Protein AF-A0A5C5GA01-F1 (afdb_monomer)

pLDDT: mean 85.15, std 14.78, range [50.34, 98.56]

Mean predicted aligned error: 12.96 Å

Nearest PDB structures (foldseek):
  7uwb-assembly1_o  TM=2.784E-01  e=3.398E+00  Citrus x limon
  6riv-assembly1_B  TM=2.313E-01  e=7.512E+00  Alopecurus myosuroides

Secondary structure (DSSP, 8-state):
-----HHHHHHHHHHHHHHHHHHHHHHHHHHHHS-TT--TTSPPPHHHHHHHHHHHHHHHHHHHHTGGGSS--SHHHHHHHHHHHHHHHHHHHHHHHHHHSTTTHHHHHHHHHHHHHHH-HHHHHHHHHHHHHHHHHHHHHHHHHHTTTSPPTTSPP----TT-TT----HHHHHHHHHHHHHHHHHHHHH--GGG------PPP-------------

Solvent-accessible surface area (backbone atoms only — not comparable to full-atom values): 12154 Å² total; per-residue (Å²): 133,86,80,76,48,75,26,56,49,27,40,53,49,25,47,51,52,39,20,53,51,24,20,50,50,33,46,52,52,50,52,60,72,75,43,78,84,60,66,90,83,60,81,78,49,74,67,55,51,49,39,21,51,26,18,16,52,10,28,37,50,13,54,61,70,36,57,79,29,46,22,49,78,65,77,68,17,54,58,34,32,53,55,23,48,54,48,20,51,44,47,9,24,24,47,15,16,31,69,66,35,70,80,61,10,49,61,48,21,38,50,51,52,50,52,51,31,70,76,31,60,69,56,37,51,53,53,52,52,50,51,52,49,33,28,53,26,33,24,50,25,43,54,56,62,46,34,77,81,48,72,60,86,89,59,76,74,77,67,77,60,80,80,48,90,79,56,78,70,49,78,63,60,53,50,57,51,50,54,52,50,51,54,51,50,53,51,51,50,67,72,56,58,83,86,76,67,76,80,88,75,80,88,80,75,89,78,81,82,78,83,78,85,80,80,88,82,136

Foldseek 3Di:
DPDQDLLNVLLVVLLVLQLQLQLVLQLVLCCVPPPVPDDPPDDDDPLSVQLSNLSSVLLNVLLVVLPPLAQDDDPVNVVSLVVSLVSSQLSSQQRSLCSSPPPVSNVVRSVSSVCVCVVDVVSVVVSVVSSVSSSNSNNSSVVVVCCVVPPDPPDPPPPPPCPPPPNPQDPVNVVVVVVVVVVVVVVVVVVCPVPPDDPDDDDDDDDDDPDDDDDDDD

Structure (mmCIF, N/CA/C/O backbone):
data_AF-A0A5C5GA01-F1
#
_entry.id   AF-A0A5C5GA01-F1
#
loop_
_atom_site.group_PDB
_atom_site.id
_atom_site.type_symbol
_atom_site.label_atom_id
_atom_site.label_alt_id
_atom_site.label_comp_id
_atom_site.label_asym_id
_atom_site.label_entity_id
_atom_site.label_seq_id
_atom_site.pdbx_PDB_ins_code
_atom_site.Cartn_x
_atom_site.Cartn_y
_atom_site.Cartn_z
_atom_site.occupancy
_atom_site.B_iso_or_equiv
_atom_site.auth_seq_id
_atom_site.auth_comp_id
_atom_site.auth_asym_id
_atom_site.auth_atom_id
_atom_site.pdbx_PDB_model_num
ATOM 1 N N . MET A 1 1 ? 6.757 -13.261 21.101 1.00 50.34 1 MET A N 1
ATOM 2 C CA . MET A 1 1 ? 5.972 -12.108 20.601 1.00 50.34 1 MET A CA 1
ATOM 3 C C . MET A 1 1 ? 4.463 -12.339 20.788 1.00 50.34 1 MET A C 1
ATOM 5 O O . MET A 1 1 ? 3.703 -12.314 19.831 1.00 50.34 1 MET A O 1
ATOM 9 N N . ALA A 1 2 ? 4.001 -12.554 22.023 1.00 59.81 2 ALA A N 1
ATOM 10 C CA . ALA A 1 2 ? 2.673 -12.080 22.439 1.00 59.81 2 ALA A CA 1
ATOM 11 C C . ALA A 1 2 ? 2.888 -10.578 22.715 1.00 59.81 2 ALA A C 1
ATOM 13 O O . ALA A 1 2 ? 3.961 -10.257 23.216 1.00 59.81 2 ALA A O 1
ATOM 14 N N . TRP A 1 3 ? 2.111 -9.591 22.259 1.00 56.97 3 TRP A N 1
ATOM 15 C CA . TRP A 1 3 ? 0.698 -9.332 22.553 1.00 56.97 3 TRP A CA 1
ATOM 16 C C . TRP A 1 3 ? 0.076 -8.390 21.494 1.00 56.97 3 TRP A C 1
ATOM 18 O O . TRP A 1 3 ? -0.575 -7.416 21.848 1.00 56.97 3 TRP A O 1
ATOM 28 N N . ALA A 1 4 ? 0.310 -8.610 20.194 1.00 80.38 4 ALA A N 1
ATOM 29 C CA . ALA A 1 4 ? -0.319 -7.758 19.178 1.00 80.38 4 ALA A CA 1
ATOM 30 C C . ALA A 1 4 ? -1.835 -7.989 19.177 1.00 80.38 4 ALA A C 1
ATOM 32 O O . ALA A 1 4 ? -2.269 -9.139 18.998 1.00 80.38 4 ALA A O 1
ATOM 33 N N . THR A 1 5 ? -2.613 -6.923 19.374 1.00 90.25 5 THR A N 1
ATOM 34 C CA . THR A 1 5 ? -4.077 -6.999 19.325 1.00 90.25 5 THR A CA 1
ATOM 35 C C . THR A 1 5 ? -4.554 -7.343 17.910 1.00 90.25 5 THR A C 1
ATOM 37 O O . THR A 1 5 ? -3.812 -7.205 16.932 1.00 90.25 5 THR A O 1
ATOM 40 N N . ASP A 1 6 ? -5.791 -7.819 17.765 1.00 90.81 6 ASP A N 1
ATOM 41 C CA . ASP A 1 6 ? -6.359 -8.174 16.456 1.00 90.81 6 ASP A CA 1
ATOM 42 C C . ASP A 1 6 ? -6.289 -7.015 15.449 1.00 90.81 6 ASP A C 1
ATOM 44 O O . ASP A 1 6 ? -5.998 -7.216 14.268 1.00 90.81 6 ASP A O 1
ATOM 48 N N . GLY A 1 7 ? -6.539 -5.794 15.910 1.00 93.38 7 GLY A N 1
ATOM 49 C CA . GLY A 1 7 ? -6.481 -4.573 15.129 1.00 93.38 7 GLY A CA 1
ATOM 50 C C . GLY A 1 7 ? -5.057 -4.226 14.722 1.00 93.38 7 GLY A C 1
ATOM 51 O O . GLY A 1 7 ? -4.831 -3.863 13.569 1.00 93.38 7 GLY A O 1
ATOM 52 N N . GLU A 1 8 ? -4.080 -4.355 15.620 1.00 94.38 8 GLU A N 1
ATOM 53 C CA . GLU A 1 8 ? -2.667 -4.143 15.279 1.00 94.38 8 GLU A CA 1
ATOM 54 C C . GLU A 1 8 ? -2.196 -5.137 14.215 1.00 94.38 8 GLU A C 1
ATOM 56 O O . GLU A 1 8 ? -1.552 -4.739 13.241 1.00 94.38 8 GLU A O 1
ATOM 61 N N . ARG A 1 9 ? -2.600 -6.409 14.335 1.00 95.19 9 ARG A N 1
ATOM 62 C CA . ARG A 1 9 ? -2.355 -7.432 13.308 1.00 95.19 9 ARG A CA 1
ATOM 63 C C . ARG A 1 9 ? -3.021 -7.064 11.986 1.00 95.19 9 ARG A C 1
ATOM 65 O O . ARG A 1 9 ? -2.380 -7.163 10.946 1.00 95.19 9 ARG A O 1
ATOM 72 N N . ALA A 1 10 ? -4.270 -6.598 12.008 1.00 95.94 10 ALA A N 1
ATOM 73 C CA . ALA A 1 10 ? -4.974 -6.165 10.802 1.00 95.94 10 ALA A CA 1
ATOM 74 C C . ALA A 1 10 ? -4.272 -4.980 10.123 1.00 95.94 10 ALA A C 1
ATOM 76 O O . ALA A 1 10 ? -4.117 -4.975 8.904 1.00 95.94 10 ALA A O 1
ATOM 77 N N . ARG A 1 11 ? -3.784 -4.006 10.900 1.00 96.38 11 ARG A N 1
ATOM 78 C CA . ARG A 1 11 ? -2.996 -2.886 10.375 1.00 96.38 11 ARG A CA 1
ATOM 79 C C . ARG A 1 11 ? -1.692 -3.374 9.747 1.00 96.38 11 ARG A C 1
ATOM 81 O O . ARG A 1 11 ? -1.402 -2.993 8.619 1.00 96.38 11 ARG A O 1
ATOM 88 N N . ALA A 1 12 ? -0.938 -4.232 10.433 1.00 96.81 12 ALA A N 1
ATOM 89 C CA . ALA A 1 12 ? 0.294 -4.808 9.895 1.00 96.81 12 ALA A CA 1
ATOM 90 C C . ALA A 1 12 ? 0.036 -5.596 8.599 1.00 96.81 12 ALA A C 1
ATOM 92 O O . ALA A 1 12 ? 0.750 -5.410 7.616 1.00 96.81 12 ALA A O 1
ATOM 93 N N . LEU A 1 13 ? -1.034 -6.399 8.558 1.00 97.31 13 LEU A N 1
ATOM 94 C CA . LEU A 1 13 ? -1.467 -7.114 7.356 1.00 97.31 13 LEU A CA 1
ATOM 95 C C . LEU A 1 13 ? -1.868 -6.164 6.223 1.00 97.31 13 LEU A C 1
ATOM 97 O O . LEU A 1 13 ? -1.590 -6.473 5.071 1.00 97.31 13 LEU A O 1
ATOM 101 N N . ALA A 1 14 ? -2.472 -5.008 6.518 1.00 97.50 14 ALA A N 1
ATOM 102 C CA . ALA A 1 14 ? -2.803 -4.013 5.498 1.00 97.50 14 ALA A CA 1
ATOM 103 C C . ALA A 1 14 ? -1.539 -3.442 4.839 1.00 97.50 14 ALA A C 1
ATOM 105 O O . ALA A 1 14 ? -1.471 -3.370 3.613 1.00 97.50 14 ALA A O 1
ATOM 106 N N . TYR A 1 15 ? -0.525 -3.088 5.637 1.00 97.88 15 TYR A N 1
ATOM 107 C CA . TYR A 1 15 ? 0.763 -2.629 5.107 1.00 97.88 15 TYR A CA 1
ATOM 108 C C . TYR A 1 15 ? 1.490 -3.728 4.339 1.00 97.88 15 TYR A C 1
ATOM 110 O O . TYR A 1 15 ? 2.002 -3.458 3.259 1.00 97.88 15 TYR A O 1
ATOM 118 N N . LEU A 1 16 ? 1.498 -4.961 4.854 1.00 98.00 16 LEU A N 1
ATOM 119 C CA . LEU A 1 16 ? 2.108 -6.099 4.171 1.00 98.00 16 LEU A CA 1
ATOM 120 C C . LEU A 1 16 ? 1.429 -6.372 2.823 1.00 98.00 16 LEU A C 1
ATOM 122 O O . LEU A 1 16 ? 2.111 -6.528 1.816 1.00 98.00 16 LEU A O 1
ATOM 126 N N . LEU A 1 17 ? 0.093 -6.379 2.792 1.00 97.75 17 LEU A N 1
ATOM 127 C CA . LEU A 1 17 ? -0.692 -6.567 1.574 1.00 97.75 17 LEU A CA 1
ATOM 128 C C . LEU A 1 17 ? -0.346 -5.501 0.530 1.00 97.75 17 LEU A C 1
ATOM 130 O O . LEU A 1 17 ? -0.047 -5.836 -0.613 1.00 97.75 17 LEU A O 1
ATOM 134 N N . VAL A 1 18 ? -0.354 -4.225 0.923 1.00 97.81 18 VAL A N 1
ATOM 135 C CA . VAL A 1 18 ? -0.048 -3.116 0.009 1.00 97.81 18 VAL A CA 1
ATOM 136 C C . VAL A 1 18 ? 1.416 -3.140 -0.438 1.00 97.81 18 VAL A C 1
ATOM 138 O O . VAL A 1 18 ? 1.687 -2.884 -1.606 1.00 97.81 18 VAL A O 1
ATOM 141 N N . ALA A 1 19 ? 2.352 -3.519 0.434 1.00 98.25 19 ALA A N 1
ATOM 142 C CA . ALA A 1 19 ? 3.761 -3.680 0.079 1.00 98.25 19 ALA A CA 1
ATOM 143 C C . ALA A 1 19 ? 3.967 -4.776 -0.976 1.00 98.25 19 ALA A C 1
ATOM 145 O O . ALA A 1 19 ? 4.628 -4.541 -1.984 1.00 98.25 19 ALA A O 1
ATOM 146 N N . VAL A 1 20 ? 3.370 -5.955 -0.767 1.00 98.19 20 VAL A N 1
ATOM 147 C CA . VAL A 1 20 ? 3.478 -7.099 -1.687 1.00 98.19 20 VAL A CA 1
ATOM 148 C C . VAL A 1 20 ? 2.836 -6.777 -3.034 1.00 98.19 20 VAL A C 1
ATOM 150 O O . VAL A 1 20 ? 3.441 -7.024 -4.075 1.00 98.19 20 VAL A O 1
ATOM 153 N N . VAL A 1 21 ? 1.638 -6.185 -3.037 1.00 97.81 21 VAL A N 1
ATOM 154 C CA . VAL A 1 21 ? 0.965 -5.811 -4.290 1.00 97.81 21 VAL A CA 1
ATOM 155 C C . VAL A 1 21 ? 1.702 -4.669 -4.993 1.00 97.81 21 VAL A C 1
ATOM 157 O O . VAL A 1 21 ? 1.828 -4.700 -6.211 1.00 97.81 21 VAL A O 1
ATOM 160 N N . GLY A 1 22 ? 2.252 -3.700 -4.257 1.00 97.62 22 GLY A N 1
ATOM 161 C CA . GLY A 1 22 ? 3.093 -2.637 -4.815 1.00 97.62 22 GLY A CA 1
ATOM 162 C C . GLY A 1 22 ? 4.373 -3.169 -5.466 1.00 97.62 22 GLY A C 1
ATOM 163 O O . GLY A 1 22 ? 4.711 -2.768 -6.580 1.00 97.62 22 GLY A O 1
ATOM 164 N N . ALA A 1 23 ? 5.042 -4.126 -4.817 1.00 98.00 23 ALA A N 1
ATOM 165 C CA . ALA A 1 23 ? 6.191 -4.836 -5.376 1.00 98.00 23 ALA A CA 1
ATOM 166 C C . ALA A 1 23 ? 5.815 -5.570 -6.673 1.00 98.00 23 ALA A C 1
ATOM 168 O O . ALA A 1 23 ? 6.479 -5.421 -7.698 1.00 98.00 23 ALA A O 1
ATOM 169 N N . TRP A 1 24 ? 4.709 -6.319 -6.642 1.00 97.44 24 TRP A N 1
ATOM 170 C CA . TRP A 1 24 ? 4.202 -7.058 -7.796 1.00 97.44 24 TRP A CA 1
ATOM 171 C C . TRP A 1 24 ? 3.813 -6.138 -8.960 1.00 97.44 24 TRP A C 1
ATOM 173 O O . TRP A 1 24 ? 4.171 -6.414 -10.100 1.00 97.44 24 TRP A O 1
ATOM 183 N N . MET A 1 25 ? 3.149 -5.013 -8.691 1.00 96.31 25 MET A N 1
ATOM 184 C CA . MET A 1 25 ? 2.826 -4.013 -9.713 1.00 96.31 25 MET A CA 1
ATOM 185 C C . MET A 1 25 ? 4.082 -3.437 -10.360 1.00 96.31 25 MET A C 1
ATOM 187 O O . MET A 1 25 ? 4.131 -3.318 -11.581 1.00 96.31 25 MET A O 1
ATOM 191 N N . SER A 1 26 ? 5.103 -3.119 -9.561 1.00 95.75 26 SER A N 1
ATOM 192 C CA . SER A 1 26 ? 6.386 -2.644 -10.083 1.00 95.75 26 SER A CA 1
ATOM 193 C C . SER A 1 26 ? 7.041 -3.699 -10.979 1.00 95.75 26 SER A C 1
ATOM 195 O O . SER A 1 26 ? 7.414 -3.395 -12.107 1.00 95.75 26 SER A O 1
ATOM 197 N N . PHE A 1 27 ? 7.061 -4.966 -10.550 1.00 94.69 27 PHE A N 1
ATOM 198 C CA . PHE A 1 27 ? 7.531 -6.086 -11.372 1.00 94.69 27 PHE A CA 1
ATOM 199 C C . PHE A 1 27 ? 6.769 -6.201 -12.703 1.00 94.69 27 PHE A C 1
ATOM 201 O O . PHE A 1 27 ? 7.384 -6.340 -13.761 1.00 94.69 27 PHE A O 1
ATOM 208 N N . VAL A 1 28 ? 5.435 -6.106 -12.681 1.00 93.62 28 VAL A N 1
ATOM 209 C CA . VAL A 1 28 ? 4.613 -6.130 -13.901 1.00 93.62 28 VAL A CA 1
ATOM 210 C C . VAL A 1 28 ? 4.945 -4.938 -14.801 1.00 93.62 28 VAL A C 1
ATOM 212 O O . VAL A 1 28 ? 5.092 -5.116 -16.003 1.00 93.62 28 VAL A O 1
ATOM 215 N N . ILE A 1 29 ? 5.099 -3.730 -14.266 1.00 92.00 29 ILE A N 1
ATOM 216 C CA . ILE A 1 29 ? 5.434 -2.551 -15.077 1.00 92.00 29 ILE A CA 1
ATOM 217 C C . ILE A 1 29 ? 6.801 -2.733 -15.755 1.00 92.00 29 ILE A C 1
ATOM 219 O O . ILE A 1 29 ? 6.900 -2.571 -16.968 1.00 92.00 29 ILE A O 1
ATOM 223 N N . VAL A 1 30 ? 7.820 -3.157 -15.005 1.00 91.00 30 VAL A N 1
ATOM 224 C CA . VAL A 1 30 ? 9.187 -3.371 -15.514 1.00 91.00 30 VAL A CA 1
ATOM 225 C C . VAL A 1 30 ? 9.236 -4.430 -16.603 1.00 91.00 30 VAL A C 1
ATOM 227 O O . VAL A 1 30 ? 9.751 -4.191 -17.691 1.00 91.00 30 VAL A O 1
ATOM 230 N N . THR A 1 31 ? 8.642 -5.594 -16.342 1.00 89.75 31 THR A N 1
ATOM 231 C CA . THR A 1 31 ? 8.657 -6.712 -17.297 1.00 89.75 31 THR A CA 1
ATOM 232 C C . THR A 1 31 ? 7.935 -6.397 -18.601 1.00 89.75 31 THR A C 1
ATOM 234 O O . THR A 1 31 ? 8.250 -6.996 -19.621 1.00 89.75 31 THR A O 1
ATOM 237 N N . ASN A 1 32 ? 6.981 -5.465 -18.592 1.00 86.44 32 ASN A N 1
ATOM 238 C CA . ASN A 1 32 ? 6.220 -5.122 -19.791 1.00 86.44 32 ASN A CA 1
ATOM 239 C C . ASN A 1 32 ? 6.766 -3.916 -20.551 1.00 86.44 32 ASN A C 1
ATOM 241 O O . ASN A 1 32 ? 6.54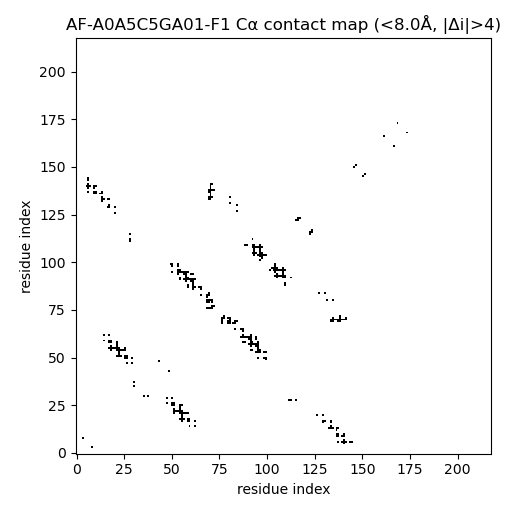8 -3.844 -21.756 1.00 86.44 32 ASN A O 1
ATOM 245 N N . LEU A 1 33 ? 7.443 -2.982 -19.877 1.00 80.50 33 LEU A N 1
ATOM 246 C CA . LEU A 1 33 ? 8.042 -1.823 -20.538 1.00 80.50 33 LEU A CA 1
ATOM 247 C C . LEU A 1 33 ? 9.409 -2.143 -21.142 1.00 80.50 33 LEU A C 1
ATOM 249 O O . LEU A 1 33 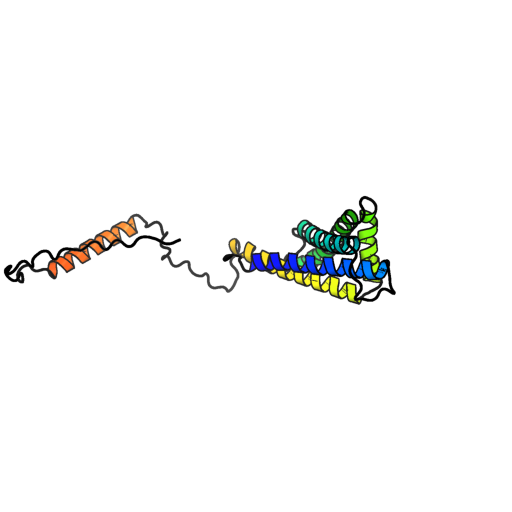? 9.672 -1.726 -22.266 1.00 80.50 33 LEU A O 1
ATOM 253 N N . ASP A 1 34 ? 10.256 -2.888 -20.426 1.00 74.94 34 ASP A N 1
ATOM 254 C CA . ASP A 1 34 ? 11.659 -3.014 -20.827 1.00 74.94 34 ASP A CA 1
ATOM 255 C C . ASP A 1 34 ? 11.898 -4.137 -21.837 1.00 74.94 34 ASP A C 1
ATOM 257 O O . ASP A 1 34 ? 12.732 -3.982 -22.723 1.00 74.94 34 ASP A O 1
ATOM 261 N N . ASN A 1 35 ? 11.211 -5.282 -21.717 1.00 73.94 35 ASN A N 1
ATOM 262 C CA . ASN A 1 35 ? 11.491 -6.449 -22.561 1.00 73.94 35 ASN A CA 1
ATOM 263 C C . ASN A 1 35 ? 10.267 -7.375 -22.718 1.00 73.94 35 ASN A C 1
ATOM 265 O O . ASN A 1 35 ? 10.174 -8.377 -22.001 1.00 73.94 35 ASN A O 1
ATOM 269 N N . PRO A 1 36 ? 9.352 -7.106 -23.670 1.00 76.88 36 PRO A N 1
ATOM 270 C CA . PRO A 1 36 ? 8.174 -7.951 -23.887 1.00 76.88 36 PRO A CA 1
ATOM 271 C C . PRO A 1 36 ? 8.519 -9.405 -24.258 1.00 76.88 36 PRO A C 1
ATOM 273 O O . PRO A 1 36 ? 7.737 -10.304 -23.961 1.00 76.88 36 PRO A O 1
ATOM 276 N N . ASP A 1 37 ? 9.703 -9.647 -24.830 1.00 85.50 37 ASP A N 1
ATOM 277 C CA . ASP A 1 37 ? 10.145 -10.974 -25.282 1.00 85.50 37 ASP A CA 1
ATOM 278 C C . ASP A 1 37 ? 10.984 -11.740 -24.242 1.00 85.50 37 ASP A C 1
ATOM 280 O O . ASP A 1 37 ? 11.520 -12.817 -24.523 1.00 85.50 37 ASP A O 1
ATOM 284 N N . ARG A 1 38 ? 11.146 -11.203 -23.024 1.00 78.69 38 ARG A N 1
ATOM 285 C CA . ARG A 1 38 ? 12.009 -11.830 -22.018 1.00 78.69 38 ARG A CA 1
ATOM 286 C C . ARG A 1 38 ? 11.372 -13.099 -21.431 1.00 78.69 38 ARG A C 1
ATOM 288 O O . ARG A 1 38 ? 10.235 -13.052 -20.959 1.00 78.69 38 ARG A O 1
ATOM 295 N N . PRO A 1 39 ? 12.112 -14.222 -21.343 1.00 82.25 39 PRO A N 1
ATOM 296 C CA . PRO A 1 39 ? 11.635 -15.419 -20.657 1.00 82.25 39 PRO A CA 1
ATOM 297 C C . PRO A 1 39 ? 11.398 -15.153 -19.166 1.00 82.25 39 PRO A C 1
ATOM 299 O O . PRO A 1 39 ? 12.258 -14.594 -18.487 1.00 82.25 39 PRO A O 1
ATOM 302 N N . PHE A 1 40 ? 10.278 -15.645 -18.628 1.00 77.81 40 PHE A N 1
ATOM 303 C CA . PHE A 1 40 ? 9.873 -15.439 -17.227 1.00 77.81 40 PHE A CA 1
ATOM 304 C C . PHE A 1 40 ? 10.905 -15.930 -16.190 1.00 77.81 40 PHE A C 1
ATOM 306 O O . PHE A 1 40 ? 10.938 -15.441 -15.066 1.00 77.81 40 PHE A O 1
ATOM 313 N N . PHE A 1 41 ? 11.759 -16.889 -16.563 1.00 82.25 41 PHE A N 1
ATOM 314 C CA . PHE A 1 41 ? 12.746 -17.517 -15.676 1.00 82.25 41 PHE A CA 1
ATOM 315 C C . PHE A 1 41 ? 14.148 -16.898 -15.740 1.00 82.25 41 PHE A C 1
ATOM 317 O O . PHE A 1 41 ? 15.086 -17.461 -15.176 1.00 82.25 41 PHE A O 1
ATOM 324 N N . GLN A 1 42 ? 14.334 -15.767 -16.426 1.00 86.06 42 GLN A N 1
ATOM 325 C CA . GLN A 1 42 ? 15.625 -15.088 -16.366 1.00 86.06 42 GLN A CA 1
ATOM 326 C C . GLN A 1 42 ? 15.848 -14.443 -14.989 1.00 86.06 42 GLN A C 1
ATOM 328 O O . GLN A 1 42 ? 14.922 -13.856 -14.429 1.00 86.06 42 GLN A O 1
ATOM 333 N N . PRO A 1 43 ? 17.077 -14.516 -14.446 1.00 89.56 43 PRO A N 1
ATOM 334 C CA . PRO A 1 43 ? 17.393 -13.914 -13.159 1.00 89.56 43 PRO A CA 1
ATOM 335 C C . PRO A 1 43 ? 17.184 -12.401 -13.219 1.00 89.56 43 PRO A C 1
ATOM 337 O O . PRO A 1 43 ? 17.560 -11.760 -14.203 1.00 89.56 43 PRO A O 1
ATOM 340 N N . LEU A 1 44 ? 16.587 -11.845 -12.162 1.00 91.88 44 LEU A N 1
ATOM 341 C CA . LEU A 1 44 ? 16.387 -10.406 -12.030 1.00 91.88 44 LEU A CA 1
ATOM 342 C C . LEU A 1 44 ? 17.736 -9.697 -11.944 1.00 91.88 44 LEU A C 1
ATOM 344 O O . LEU A 1 44 ? 18.632 -10.121 -11.209 1.00 91.88 44 LEU A O 1
ATOM 348 N N . THR A 1 45 ? 17.875 -8.590 -12.665 1.00 93.50 45 THR A N 1
ATOM 349 C CA . THR A 1 45 ? 19.036 -7.717 -12.499 1.00 93.50 45 THR A CA 1
ATOM 350 C C . THR A 1 45 ? 18.967 -7.012 -11.139 1.00 93.50 45 THR A C 1
ATOM 352 O O . THR A 1 45 ? 17.902 -6.882 -10.520 1.00 93.50 45 THR A O 1
ATOM 355 N N . GLY A 1 46 ? 20.111 -6.529 -10.644 1.00 96.00 46 GLY A N 1
ATOM 356 C CA . GLY A 1 46 ? 20.142 -5.748 -9.401 1.00 96.00 46 GLY A CA 1
ATOM 357 C C . GLY A 1 46 ? 19.258 -4.496 -9.478 1.00 96.00 46 GLY A C 1
ATOM 358 O O . GLY A 1 46 ? 18.599 -4.142 -8.502 1.00 96.00 46 GLY A O 1
ATOM 359 N N . TYR A 1 47 ? 19.179 -3.883 -10.662 1.00 94.31 47 TYR A N 1
ATOM 360 C CA . TYR A 1 47 ? 18.326 -2.727 -10.926 1.00 94.31 47 TYR A CA 1
ATOM 361 C C . TYR A 1 47 ? 16.830 -3.075 -10.870 1.00 94.31 47 TYR A C 1
ATOM 363 O O . TYR A 1 47 ? 16.071 -2.396 -10.183 1.00 94.31 47 TYR A O 1
ATOM 371 N N . GLU A 1 48 ? 16.412 -4.181 -11.492 1.00 94.19 48 GLU A N 1
ATOM 372 C CA . GLU A 1 48 ? 15.021 -4.659 -11.429 1.00 94.19 48 GLU A CA 1
ATOM 373 C C . GLU A 1 48 ? 14.600 -4.972 -9.992 1.00 94.19 48 GLU A C 1
ATOM 375 O O . GLU A 1 48 ? 13.510 -4.608 -9.552 1.00 94.19 48 GLU A O 1
ATOM 380 N N . THR A 1 49 ? 15.494 -5.598 -9.225 1.00 96.44 49 THR A N 1
ATOM 381 C CA . THR A 1 49 ? 15.254 -5.903 -7.809 1.00 96.44 49 THR A CA 1
ATOM 382 C C . THR A 1 49 ? 15.058 -4.622 -6.996 1.00 96.44 49 THR A C 1
ATOM 384 O O . THR A 1 49 ? 14.129 -4.535 -6.188 1.00 96.44 49 THR A O 1
ATOM 387 N N . TRP A 1 50 ? 15.887 -3.600 -7.240 1.00 97.62 50 TRP A N 1
ATOM 388 C CA . TRP A 1 50 ? 15.726 -2.284 -6.622 1.00 97.62 50 TRP A CA 1
ATOM 389 C C . TRP A 1 50 ? 14.394 -1.632 -7.000 1.00 97.62 50 TRP A C 1
ATOM 391 O O . TRP A 1 50 ? 13.703 -1.101 -6.134 1.00 97.62 50 TRP A O 1
ATOM 401 N N . GLN A 1 51 ? 13.982 -1.723 -8.262 1.00 96.38 51 GLN A N 1
ATOM 402 C CA . GLN A 1 51 ? 12.724 -1.151 -8.732 1.00 96.38 51 GLN A CA 1
ATOM 403 C C . GLN A 1 51 ? 11.494 -1.819 -8.105 1.00 96.38 51 GLN A C 1
ATOM 405 O O . GLN A 1 51 ? 10.523 -1.145 -7.743 1.00 96.38 51 GLN A O 1
ATOM 410 N N . ILE A 1 52 ? 11.542 -3.134 -7.895 1.00 97.19 52 ILE A N 1
ATOM 411 C CA . ILE A 1 52 ? 10.509 -3.878 -7.165 1.00 97.19 52 ILE A CA 1
ATOM 412 C C . ILE A 1 52 ? 10.452 -3.418 -5.702 1.00 97.19 52 ILE A C 1
ATOM 414 O O . ILE A 1 52 ? 9.368 -3.129 -5.185 1.00 97.19 52 ILE A O 1
ATOM 418 N N . ALA A 1 53 ? 11.610 -3.281 -5.047 1.00 98.31 53 ALA A N 1
ATOM 419 C CA . ALA A 1 53 ? 11.699 -2.788 -3.674 1.00 98.31 53 ALA A CA 1
ATOM 420 C C . ALA A 1 53 ? 11.178 -1.344 -3.541 1.00 98.31 53 ALA A C 1
ATOM 422 O O . ALA A 1 53 ? 10.394 -1.050 -2.638 1.00 98.31 53 ALA A O 1
ATOM 423 N N . ALA A 1 54 ? 11.535 -0.461 -4.476 1.00 98.19 54 ALA A N 1
ATOM 424 C CA . ALA A 1 54 ? 11.034 0.908 -4.549 1.00 98.19 54 ALA A CA 1
ATOM 425 C C . ALA A 1 54 ? 9.505 0.956 -4.705 1.00 98.19 54 ALA A C 1
ATOM 427 O O . ALA A 1 54 ? 8.848 1.773 -4.058 1.00 98.19 54 ALA A O 1
ATOM 428 N N . GLY A 1 55 ? 8.925 0.043 -5.492 1.00 98.12 55 GLY A N 1
ATOM 429 C CA . GLY A 1 55 ? 7.475 -0.138 -5.609 1.00 98.12 55 GLY A CA 1
ATOM 430 C C . GLY A 1 55 ? 6.805 -0.499 -4.281 1.00 98.12 55 GLY A C 1
ATOM 431 O O . GLY A 1 55 ? 5.800 0.109 -3.906 1.00 98.12 55 GLY A O 1
ATOM 432 N N . ALA A 1 56 ? 7.391 -1.435 -3.530 1.00 98.44 56 ALA A N 1
ATOM 433 C CA . ALA A 1 56 ? 6.909 -1.811 -2.201 1.00 98.44 56 ALA A CA 1
ATOM 434 C C . ALA A 1 56 ? 6.961 -0.629 -1.216 1.00 98.44 56 ALA A C 1
ATOM 436 O O . ALA A 1 56 ? 5.979 -0.342 -0.528 1.00 98.44 56 ALA A O 1
ATOM 437 N N . ILE A 1 57 ? 8.094 0.083 -1.179 1.00 98.56 57 ILE A N 1
ATOM 438 C CA . ILE A 1 57 ? 8.309 1.250 -0.311 1.00 98.56 57 ILE A CA 1
ATOM 439 C C . ILE A 1 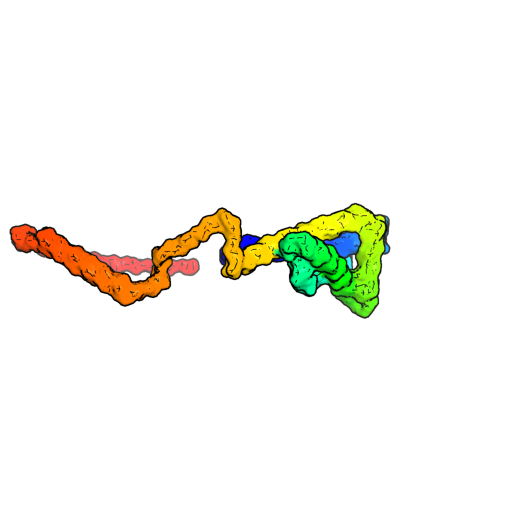57 ? 7.316 2.361 -0.659 1.00 98.56 57 ILE A C 1
ATOM 441 O O . ILE A 1 57 ? 6.658 2.894 0.233 1.00 98.56 57 ILE A O 1
ATOM 445 N N . GLY A 1 58 ? 7.159 2.674 -1.948 1.00 98.19 58 GLY A N 1
ATOM 446 C CA . GLY A 1 58 ? 6.200 3.667 -2.422 1.00 98.19 58 GLY A CA 1
ATOM 447 C C . GLY A 1 58 ? 4.774 3.332 -1.999 1.00 98.19 58 GLY A C 1
ATOM 448 O O . GLY A 1 58 ? 4.075 4.194 -1.472 1.00 98.19 58 GLY A O 1
ATOM 449 N N . ALA A 1 59 ? 4.355 2.072 -2.126 1.00 98.12 59 ALA A N 1
ATOM 450 C CA . ALA A 1 59 ? 3.022 1.639 -1.713 1.00 98.12 59 ALA A CA 1
ATOM 451 C C . ALA A 1 59 ? 2.798 1.788 -0.194 1.00 98.12 59 ALA A C 1
ATOM 453 O O . ALA A 1 59 ? 1.762 2.305 0.232 1.00 98.12 59 ALA A O 1
ATOM 454 N N . ILE A 1 60 ? 3.785 1.404 0.628 1.00 98.44 60 ILE A N 1
ATOM 455 C CA . ILE A 1 60 ? 3.752 1.587 2.090 1.00 98.44 60 ILE A CA 1
ATOM 456 C C . ILE A 1 60 ? 3.648 3.071 2.452 1.00 98.44 60 ILE A C 1
ATOM 458 O O . ILE A 1 60 ? 2.805 3.442 3.270 1.00 98.44 60 ILE A O 1
ATOM 462 N N . VAL A 1 61 ? 4.487 3.920 1.850 1.00 98.38 61 VAL A N 1
ATOM 463 C CA . VAL A 1 61 ? 4.509 5.368 2.110 1.00 98.38 61 VAL A CA 1
ATOM 464 C C . VAL A 1 61 ? 3.199 6.012 1.664 1.00 98.38 61 VAL A C 1
ATOM 466 O O . VAL A 1 61 ? 2.612 6.779 2.424 1.00 98.38 61 VAL A O 1
ATOM 469 N N . GLY A 1 62 ? 2.685 5.650 0.487 1.00 98.00 62 GLY A N 1
ATOM 470 C CA . GLY A 1 62 ? 1.387 6.104 -0.005 1.00 98.00 62 GLY A CA 1
ATOM 471 C C . GLY A 1 62 ? 0.258 5.746 0.961 1.00 98.00 62 GLY A C 1
ATOM 472 O O . GLY A 1 62 ? -0.541 6.610 1.326 1.00 98.00 62 GLY A O 1
ATOM 473 N N . LEU A 1 63 ? 0.232 4.502 1.454 1.00 97.88 63 LEU A N 1
ATOM 474 C CA . LEU A 1 63 ? -0.740 4.072 2.460 1.00 97.88 63 LEU A CA 1
ATOM 475 C C . LEU A 1 63 ? -0.582 4.840 3.777 1.00 97.88 63 LEU A C 1
ATOM 477 O O . LEU A 1 63 ? -1.580 5.288 4.341 1.00 97.88 63 LEU A O 1
ATOM 481 N N . ALA A 1 64 ? 0.649 5.025 4.258 1.00 97.50 64 ALA A N 1
ATOM 482 C CA . ALA A 1 64 ? 0.927 5.760 5.488 1.00 97.50 64 ALA A CA 1
ATOM 483 C C . ALA A 1 64 ? 0.469 7.224 5.405 1.00 97.50 64 ALA A C 1
ATOM 485 O O . ALA A 1 64 ? -0.184 7.707 6.329 1.00 97.50 64 ALA A O 1
ATOM 486 N N . LEU A 1 65 ? 0.743 7.899 4.286 1.00 97.69 65 LEU A N 1
ATOM 487 C CA . LEU A 1 65 ? 0.363 9.295 4.063 1.00 97.69 65 LEU A CA 1
ATOM 488 C C . LEU A 1 65 ? -1.135 9.475 3.800 1.00 97.69 65 LEU A C 1
ATOM 490 O O . LEU A 1 65 ? -1.669 10.549 4.055 1.00 97.69 65 LEU A O 1
ATOM 494 N N . SER A 1 66 ? -1.840 8.433 3.347 1.00 96.44 66 SER A N 1
ATOM 495 C CA . SER A 1 66 ? -3.299 8.494 3.183 1.00 96.44 66 SER A CA 1
ATOM 496 C C . SER A 1 66 ? -4.051 8.705 4.502 1.00 96.44 66 SER A C 1
ATOM 498 O O . SER A 1 66 ? -5.198 9.159 4.487 1.00 96.44 66 SER A O 1
ATOM 500 N N . GLY A 1 67 ? -3.407 8.399 5.637 1.00 91.50 67 GLY A N 1
ATOM 501 C CA . GLY A 1 67 ? -3.866 8.730 6.982 1.00 91.50 67 GLY A CA 1
ATOM 502 C C . GLY A 1 67 ? -5.322 8.346 7.236 1.00 91.50 67 GLY A C 1
ATOM 503 O O . GLY A 1 67 ? -5.674 7.176 7.389 1.00 91.50 67 GLY A O 1
ATOM 504 N N . GLU A 1 68 ? -6.189 9.356 7.314 1.00 91.06 68 GLU A N 1
ATOM 505 C CA . GLU A 1 68 ? -7.605 9.195 7.640 1.00 91.06 68 GLU A CA 1
ATOM 506 C C . GLU A 1 68 ? -8.515 8.781 6.484 1.00 91.06 68 GLU A C 1
ATOM 508 O O . GLU A 1 68 ? -9.664 8.411 6.733 1.00 91.06 68 GLU A O 1
ATOM 513 N N . LEU A 1 69 ? -8.028 8.797 5.243 1.00 94.12 69 LEU A N 1
ATOM 514 C CA . LEU A 1 69 ? -8.855 8.536 4.063 1.00 94.12 69 LEU A CA 1
ATOM 515 C C . LEU A 1 69 ? -9.322 7.073 3.972 1.00 94.12 69 LEU A C 1
ATOM 517 O O . LEU A 1 69 ? -10.392 6.799 3.425 1.00 94.12 69 LEU A O 1
ATOM 521 N N . LEU A 1 70 ? -8.563 6.130 4.542 1.00 95.38 70 LEU A N 1
ATOM 522 C CA . LEU A 1 70 ? -8.863 4.695 4.513 1.00 95.38 70 LEU A CA 1
ATOM 523 C C . LEU A 1 70 ? -9.245 4.136 5.889 1.00 95.38 70 LEU A C 1
ATOM 525 O O . LEU A 1 70 ? -8.700 4.521 6.918 1.00 95.38 70 LEU A O 1
ATOM 529 N N . GLY A 1 71 ? -10.170 3.174 5.912 1.00 94.00 71 GLY A N 1
ATOM 530 C CA . GLY A 1 71 ? -10.631 2.495 7.125 1.00 94.00 71 GLY A CA 1
ATOM 531 C C . GLY A 1 71 ? -11.840 3.130 7.819 1.00 94.00 71 GLY A C 1
ATOM 532 O O . GLY A 1 71 ? -12.297 2.609 8.830 1.00 94.00 71 GLY A O 1
ATOM 533 N N . GLN A 1 72 ? -12.399 4.229 7.308 1.00 94.19 72 GLN A N 1
ATOM 534 C CA . GLN A 1 72 ? -13.626 4.802 7.875 1.00 94.19 72 GLN A CA 1
ATOM 535 C C . GLN A 1 72 ? -14.852 3.936 7.551 1.00 94.19 72 GLN A C 1
ATOM 537 O O . GLN A 1 72 ? -15.019 3.475 6.423 1.00 94.19 72 GLN A O 1
ATOM 542 N N . SER A 1 73 ? -15.742 3.733 8.525 1.00 91.06 73 SER A N 1
ATOM 543 C CA . SER A 1 73 ? -16.990 2.989 8.323 1.00 91.06 73 SER A CA 1
ATOM 544 C C . SER A 1 73 ? -18.124 3.856 7.761 1.00 91.06 73 SER A C 1
ATOM 546 O O . SER A 1 73 ? -18.193 5.055 8.015 1.00 91.06 73 SER A O 1
ATOM 548 N N . GLY A 1 74 ? -19.071 3.230 7.057 1.00 91.56 74 GLY A N 1
ATOM 549 C CA . GLY A 1 74 ? -20.298 3.873 6.567 1.00 91.56 74 GLY A CA 1
ATOM 550 C C . GLY A 1 74 ? -20.220 4.357 5.113 1.00 91.56 74 GLY A C 1
ATOM 551 O O . GLY A 1 74 ? -19.212 4.189 4.431 1.00 91.56 74 GLY A O 1
ATOM 552 N N . ARG A 1 75 ? -21.312 4.960 4.615 1.00 89.31 75 ARG A N 1
ATOM 553 C CA . ARG A 1 75 ? -21.424 5.428 3.214 1.00 89.31 75 ARG A CA 1
ATOM 554 C C . ARG A 1 75 ? -20.415 6.533 2.877 1.00 89.31 75 ARG A C 1
ATOM 556 O O . ARG A 1 75 ? -19.840 6.532 1.793 1.00 89.31 75 ARG A O 1
ATOM 563 N N . TYR A 1 76 ? -20.165 7.444 3.818 1.00 90.50 76 TYR A N 1
ATOM 564 C CA . TYR A 1 76 ? -19.137 8.480 3.676 1.00 90.50 76 TYR A CA 1
ATOM 565 C C . TYR A 1 76 ? -17.716 7.899 3.683 1.00 90.50 76 TYR A C 1
ATOM 567 O O . TYR A 1 76 ? -16.847 8.409 2.976 1.00 90.50 76 TYR A O 1
ATOM 575 N N . GLY A 1 77 ? -17.505 6.791 4.402 1.00 91.06 77 GLY A N 1
ATOM 576 C CA . GLY A 1 77 ? -16.236 6.069 4.432 1.00 91.06 77 GLY A CA 1
ATOM 577 C C . GLY A 1 77 ? -15.833 5.520 3.065 1.00 91.06 77 GLY A C 1
ATOM 578 O O . GLY A 1 77 ? -14.678 5.656 2.683 1.00 91.06 77 GLY A O 1
ATOM 579 N N . TRP A 1 78 ? -16.784 5.010 2.276 1.00 92.75 78 TRP A N 1
ATOM 580 C CA . TRP A 1 78 ? -16.512 4.540 0.911 1.00 92.75 78 TRP A CA 1
ATOM 581 C C . TRP A 1 78 ? -16.119 5.663 -0.051 1.00 92.75 78 TRP A C 1
ATOM 583 O O . TRP A 1 78 ? -15.177 5.501 -0.821 1.00 92.75 78 TRP A O 1
ATOM 593 N N . LYS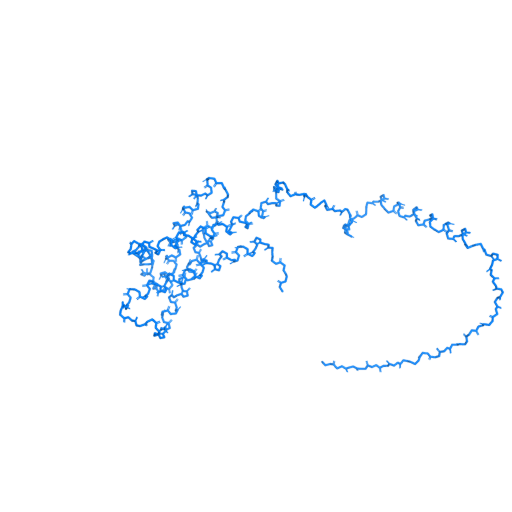 A 1 79 ? -16.780 6.828 0.015 1.00 95.25 79 LYS A N 1
ATOM 594 C CA . LYS A 1 79 ? -16.383 7.990 -0.803 1.00 95.25 79 LYS A CA 1
ATOM 595 C C . LYS A 1 79 ? -14.961 8.444 -0.467 1.00 95.25 79 LYS A C 1
ATOM 597 O O . LYS A 1 79 ? -14.167 8.701 -1.367 1.00 95.25 79 LYS A O 1
ATOM 602 N N . ARG A 1 80 ? -14.628 8.499 0.827 1.00 94.81 80 ARG A N 1
ATOM 603 C CA . ARG A 1 80 ? -13.263 8.786 1.289 1.00 94.81 80 ARG A CA 1
ATOM 604 C C . ARG A 1 80 ? -12.275 7.698 0.889 1.00 94.81 80 ARG A C 1
ATOM 606 O O . ARG A 1 80 ? -11.157 8.036 0.528 1.00 94.81 80 ARG A O 1
ATOM 613 N N . ALA A 1 81 ? -12.695 6.435 0.858 1.00 95.75 81 ALA A N 1
ATOM 614 C CA . ALA A 1 81 ? -11.853 5.332 0.420 1.00 95.75 81 ALA A CA 1
ATOM 615 C C . ALA A 1 81 ? -11.478 5.431 -1.059 1.00 95.75 81 ALA A C 1
ATOM 617 O O . ALA A 1 81 ? -10.340 5.142 -1.403 1.00 95.75 81 ALA A O 1
ATOM 618 N N . ILE A 1 82 ? -12.401 5.878 -1.917 1.00 96.75 82 ILE A N 1
ATOM 619 C CA . ILE A 1 82 ? -12.117 6.123 -3.338 1.00 96.75 82 ILE A CA 1
ATOM 620 C C . ILE A 1 82 ? -11.052 7.216 -3.475 1.00 96.75 82 ILE A C 1
ATOM 622 O O . ILE A 1 82 ? -10.030 6.999 -4.122 1.00 96.75 82 ILE A O 1
ATOM 626 N N . TRP A 1 83 ? -11.242 8.354 -2.801 1.00 97.69 83 TRP A N 1
ATOM 627 C CA . TRP A 1 83 ? -10.247 9.431 -2.779 1.00 97.69 83 TRP A CA 1
ATOM 628 C C . TRP A 1 83 ? -8.911 8.987 -2.181 1.00 97.69 83 TRP A C 1
ATOM 630 O O . TRP A 1 83 ? -7.858 9.313 -2.720 1.00 97.69 83 TRP A O 1
ATOM 640 N N . GLY A 1 84 ? -8.952 8.190 -1.115 1.00 97.25 84 GLY A N 1
ATOM 641 C CA . GLY A 1 84 ? -7.783 7.561 -0.515 1.00 97.25 84 GLY A CA 1
ATOM 642 C C . GLY A 1 84 ? -7.069 6.638 -1.492 1.00 97.25 84 GLY A C 1
ATOM 643 O O . GLY A 1 84 ? -5.857 6.707 -1.596 1.00 97.25 84 GLY A O 1
ATOM 644 N N . GLY A 1 85 ? -7.796 5.833 -2.263 1.00 97.25 85 GLY A N 1
ATOM 645 C CA . GLY A 1 85 ? -7.220 4.951 -3.274 1.00 97.25 85 GLY A CA 1
ATOM 646 C C . GLY A 1 85 ? -6.509 5.716 -4.387 1.00 97.25 85 GLY A C 1
ATOM 647 O O . GLY A 1 85 ? -5.378 5.376 -4.735 1.00 97.25 85 GLY A O 1
ATOM 648 N N . VAL A 1 86 ? -7.125 6.788 -4.897 1.00 97.75 86 VAL A N 1
ATOM 649 C CA . VAL A 1 86 ? -6.494 7.687 -5.879 1.00 97.75 86 VAL A CA 1
ATOM 650 C C . VAL A 1 86 ? -5.240 8.331 -5.286 1.00 97.75 86 VAL A C 1
ATOM 652 O O . VAL A 1 86 ? -4.181 8.298 -5.910 1.00 97.75 86 VAL A O 1
ATOM 655 N N . PHE A 1 87 ? -5.330 8.844 -4.057 1.00 98.12 87 PHE A N 1
ATOM 656 C CA . PHE A 1 87 ? -4.212 9.471 -3.355 1.00 98.12 87 PHE A CA 1
ATOM 657 C C . PHE A 1 87 ? -3.052 8.495 -3.106 1.00 98.12 87 PHE A C 1
ATOM 659 O O . PHE A 1 87 ? -1.913 8.811 -3.434 1.00 98.12 87 PHE A O 1
ATOM 666 N N . VAL A 1 88 ? -3.331 7.289 -2.598 1.00 98.06 88 VAL A N 1
ATOM 667 C CA . VAL A 1 88 ? -2.336 6.225 -2.373 1.00 98.06 88 VAL A CA 1
ATOM 668 C C . VAL A 1 88 ? -1.658 5.836 -3.680 1.00 98.06 88 VAL A C 1
ATOM 670 O O . VAL A 1 88 ? -0.439 5.701 -3.709 1.00 98.06 88 VAL A O 1
ATOM 673 N N . SER A 1 89 ? -2.430 5.685 -4.760 1.00 97.88 89 SER A N 1
ATOM 674 C CA . SER A 1 89 ? -1.894 5.321 -6.076 1.00 97.88 89 SER A CA 1
ATOM 675 C C . SER A 1 89 ? -0.961 6.407 -6.606 1.00 97.88 89 SER A C 1
ATOM 677 O O . SER A 1 89 ? 0.150 6.112 -7.034 1.00 97.88 89 SER A O 1
ATOM 679 N N . PHE A 1 90 ? -1.386 7.669 -6.524 1.00 98.06 90 PHE A N 1
ATOM 680 C CA . PHE A 1 90 ? -0.603 8.805 -6.993 1.00 98.06 90 PHE A CA 1
ATOM 681 C C . PHE A 1 90 ? 0.681 8.998 -6.177 1.00 98.06 90 PHE A C 1
ATOM 683 O O . PHE A 1 90 ? 1.773 9.011 -6.739 1.00 98.06 90 PHE A O 1
ATOM 690 N N . VAL A 1 91 ? 0.566 9.093 -4.849 1.00 98.25 91 VAL A N 1
ATOM 691 C CA . VAL A 1 91 ? 1.712 9.298 -3.950 1.00 98.25 91 VAL A CA 1
ATOM 692 C C . VAL A 1 91 ? 2.652 8.099 -3.982 1.00 98.25 91 VAL A C 1
ATOM 694 O O . VAL A 1 91 ? 3.865 8.276 -4.041 1.00 98.25 91 VAL A O 1
ATOM 697 N N . GLY A 1 92 ? 2.112 6.880 -3.987 1.00 97.94 92 GLY A N 1
ATOM 698 C CA . GLY A 1 92 ? 2.922 5.671 -4.045 1.00 97.94 92 GLY A CA 1
ATOM 699 C C . GLY A 1 92 ? 3.710 5.563 -5.345 1.00 97.94 92 GLY A C 1
ATOM 700 O O . GLY A 1 92 ? 4.907 5.285 -5.303 1.00 97.94 92 GLY A O 1
ATOM 701 N N . ALA A 1 93 ? 3.080 5.865 -6.484 1.00 97.88 93 ALA A N 1
ATOM 702 C CA . ALA A 1 93 ? 3.759 5.904 -7.776 1.00 97.88 93 ALA A CA 1
ATOM 703 C C . ALA A 1 93 ? 4.803 7.026 -7.859 1.00 97.88 93 ALA A C 1
ATOM 705 O O . ALA A 1 93 ? 5.876 6.816 -8.418 1.00 97.88 93 ALA A O 1
ATOM 706 N N . LEU A 1 94 ? 4.525 8.193 -7.272 1.00 98.00 94 LEU A N 1
ATOM 707 C CA . LEU A 1 94 ? 5.468 9.309 -7.202 1.00 98.00 94 LEU A CA 1
ATOM 708 C C . LEU A 1 94 ? 6.712 8.933 -6.390 1.00 98.00 94 LEU A C 1
ATOM 710 O O . LEU A 1 94 ? 7.831 9.129 -6.862 1.00 98.00 94 LEU A O 1
ATOM 714 N N . VAL A 1 95 ? 6.537 8.361 -5.195 1.00 98.19 95 VAL A N 1
ATOM 715 C CA . VAL A 1 95 ? 7.651 7.935 -4.332 1.00 98.19 95 VAL A CA 1
ATOM 716 C C . VAL A 1 95 ? 8.444 6.807 -4.988 1.00 98.19 95 VAL A C 1
ATOM 718 O O . VAL A 1 95 ? 9.665 6.908 -5.084 1.00 98.19 95 VAL A O 1
ATOM 721 N N . ALA A 1 96 ? 7.767 5.769 -5.490 1.00 97.88 96 ALA A N 1
ATOM 722 C CA . ALA A 1 96 ? 8.423 4.656 -6.174 1.00 97.88 96 ALA A CA 1
ATOM 723 C C . ALA A 1 96 ? 9.214 5.140 -7.396 1.00 97.88 96 ALA A C 1
ATOM 725 O O . ALA A 1 96 ? 10.388 4.811 -7.534 1.00 97.88 96 ALA A O 1
ATOM 726 N N . GLY A 1 97 ? 8.609 5.981 -8.239 1.00 97.12 97 GLY A N 1
ATOM 727 C CA . GLY A 1 97 ? 9.284 6.565 -9.392 1.00 97.12 97 GLY A CA 1
ATOM 728 C C . GLY A 1 97 ? 10.515 7.371 -8.982 1.00 97.12 97 GLY A C 1
ATOM 729 O O . GLY A 1 97 ? 11.590 7.156 -9.532 1.00 97.12 97 GLY A O 1
ATOM 730 N N . THR A 1 98 ? 10.392 8.236 -7.971 1.00 97.75 98 THR A N 1
ATOM 731 C CA . THR A 1 98 ? 11.503 9.067 -7.468 1.00 97.75 98 THR A CA 1
ATOM 732 C C . THR A 1 98 ? 12.676 8.233 -6.944 1.00 97.75 98 THR A C 1
ATOM 734 O O . THR A 1 98 ? 13.828 8.616 -7.134 1.00 97.75 98 THR A O 1
ATOM 737 N N . LEU A 1 99 ? 12.403 7.091 -6.304 1.00 97.88 99 LEU A N 1
ATOM 738 C CA . LEU A 1 99 ? 13.435 6.165 -5.822 1.00 97.88 99 LEU A CA 1
ATOM 739 C C . LEU A 1 99 ? 14.154 5.421 -6.957 1.00 97.88 99 LEU A C 1
ATOM 741 O O . LEU A 1 99 ? 15.312 5.035 -6.802 1.00 97.88 99 LEU A O 1
ATOM 745 N N . VAL A 1 100 ? 13.470 5.194 -8.078 1.00 96.88 100 VAL A N 1
ATOM 746 C CA . VAL A 1 100 ? 14.016 4.488 -9.245 1.00 96.88 100 VAL A CA 1
ATOM 747 C C . VAL A 1 100 ? 14.838 5.438 -10.110 1.00 96.88 100 VAL A C 1
ATOM 749 O O . VAL A 1 100 ? 15.986 5.139 -10.432 1.00 96.88 100 VAL A O 1
ATOM 752 N N . LEU A 1 101 ? 14.270 6.599 -10.444 1.00 95.06 101 LEU A N 1
ATOM 753 C CA . LEU A 1 101 ? 14.941 7.694 -11.140 1.00 95.06 101 LEU A CA 1
ATOM 754 C C . LEU A 1 101 ? 14.701 9.003 -10.372 1.00 95.06 101 LEU A C 1
ATOM 756 O O . LEU A 1 101 ? 13.618 9.591 -10.483 1.00 95.06 101 LEU A O 1
ATOM 760 N N . PRO A 1 102 ? 15.703 9.521 -9.645 1.00 95.06 102 PRO A N 1
ATOM 761 C CA . PRO A 1 102 ? 15.619 10.850 -9.056 1.00 95.06 102 PRO A CA 1
ATOM 762 C C . PRO A 1 102 ? 15.290 11.907 -10.122 1.00 95.06 102 PRO A C 1
ATOM 764 O O . PRO A 1 102 ? 15.777 11.838 -11.250 1.00 95.06 102 PRO A O 1
ATOM 767 N N . LEU A 1 103 ? 14.457 12.888 -9.761 1.00 89.56 103 LEU A N 1
ATOM 768 C CA . LEU A 1 103 ? 13.915 13.947 -10.631 1.00 89.56 103 LEU A CA 1
ATOM 769 C C . LEU A 1 103 ? 12.906 13.446 -11.681 1.00 89.56 103 LEU A C 1
ATOM 771 O O . LEU A 1 103 ? 11.731 13.807 -11.604 1.00 89.56 103 LEU A O 1
ATOM 775 N N . PHE A 1 104 ? 13.313 12.583 -12.614 1.00 92.81 104 PHE A N 1
ATOM 776 C CA . PHE A 1 104 ? 12.457 12.140 -13.729 1.00 92.81 104 PHE A CA 1
ATOM 777 C C . PHE A 1 104 ? 11.330 11.196 -13.296 1.00 92.81 104 PHE A C 1
ATOM 779 O O . PHE A 1 104 ? 10.233 11.199 -13.861 1.00 92.81 104 PHE A O 1
ATOM 786 N N . GLY A 1 105 ? 11.570 10.417 -12.246 1.00 92.38 105 GLY A N 1
ATOM 787 C CA . GLY A 1 105 ? 10.621 9.449 -11.723 1.00 92.38 105 GLY A CA 1
ATOM 788 C C . GLY A 1 105 ? 9.359 10.059 -11.116 1.00 92.38 105 GLY A C 1
ATOM 789 O O . GLY A 1 105 ? 8.333 9.385 -11.062 1.00 92.38 105 GLY A O 1
ATOM 790 N N . THR A 1 106 ? 9.390 11.337 -10.721 1.00 95.62 106 THR A N 1
ATOM 791 C CA . THR A 1 106 ? 8.217 12.039 -10.164 1.00 95.62 106 THR A CA 1
ATOM 792 C C . THR A 1 106 ? 7.078 12.167 -11.178 1.00 95.62 106 THR A C 1
ATOM 794 O O . THR A 1 106 ? 5.913 12.033 -10.813 1.00 95.62 106 THR A O 1
ATOM 797 N N . MET A 1 107 ? 7.411 12.377 -12.456 1.00 95.19 107 MET A N 1
ATOM 798 C CA . MET A 1 107 ? 6.446 12.430 -13.558 1.00 95.19 107 MET A CA 1
ATOM 799 C C . MET A 1 107 ? 6.200 11.039 -14.141 1.00 95.19 107 MET A C 1
ATOM 801 O O . MET A 1 107 ? 5.056 10.658 -14.393 1.00 95.19 107 MET A O 1
ATOM 805 N N . PHE A 1 108 ? 7.275 10.266 -14.329 1.00 94.88 108 PHE A N 1
ATOM 806 C CA . PHE A 1 108 ? 7.198 8.970 -14.994 1.00 94.88 108 PHE A CA 1
ATOM 807 C C . PHE A 1 108 ? 6.454 7.917 -14.167 1.00 94.88 108 PHE A C 1
ATOM 809 O O . PHE A 1 108 ? 5.725 7.110 -14.738 1.00 94.88 108 PHE A O 1
ATOM 816 N N . GLY A 1 109 ? 6.581 7.933 -12.837 1.00 95.75 109 GLY A N 1
ATOM 817 C CA . GLY A 1 109 ? 5.940 6.960 -11.950 1.00 95.75 109 GLY A CA 1
ATOM 818 C C . GLY A 1 109 ? 4.410 6.969 -12.059 1.00 95.75 109 GLY A C 1
ATOM 819 O O . GLY A 1 109 ? 3.831 5.964 -12.482 1.00 95.75 109 GLY A O 1
ATOM 820 N N . PRO A 1 110 ? 3.730 8.089 -11.734 1.00 97.25 110 PRO A N 1
ATOM 821 C CA . PRO A 1 110 ? 2.276 8.192 -11.857 1.00 97.25 110 PRO A CA 1
ATOM 822 C C . PRO A 1 110 ? 1.772 7.943 -13.284 1.00 97.25 110 PRO A C 1
ATOM 824 O O . PRO A 1 110 ? 0.754 7.275 -13.462 1.00 97.25 110 PRO A O 1
ATOM 827 N N . PHE A 1 111 ? 2.499 8.427 -14.299 1.00 96.50 111 PHE A N 1
ATOM 828 C CA . PHE A 1 111 ? 2.146 8.207 -15.703 1.00 96.50 111 PHE A CA 1
ATOM 829 C C . PHE A 1 111 ? 2.225 6.725 -16.098 1.00 96.50 111 PHE A C 1
ATOM 831 O O . PHE A 1 111 ? 1.281 6.194 -16.679 1.00 96.50 111 PHE A O 1
ATOM 838 N N . SER A 1 112 ? 3.300 6.031 -15.724 1.00 95.19 112 SER A N 1
ATOM 839 C CA . SER A 1 112 ? 3.482 4.605 -16.021 1.00 95.19 112 SER A CA 1
ATOM 840 C C . SER A 1 112 ? 2.430 3.743 -15.338 1.00 95.19 112 SER A C 1
ATOM 842 O O . SER A 1 112 ? 1.883 2.835 -15.961 1.00 95.19 112 SER A O 1
ATOM 844 N N . LEU A 1 113 ? 2.089 4.051 -14.080 1.00 96.12 113 LEU A N 1
ATOM 845 C CA . LEU A 1 113 ? 0.998 3.372 -13.385 1.00 96.12 113 LEU A CA 1
ATOM 846 C C . LEU A 1 113 ? -0.333 3.578 -14.123 1.00 96.12 113 LEU A C 1
ATOM 848 O O . LEU A 1 113 ? -1.065 2.617 -14.342 1.00 96.12 113 LEU A O 1
ATOM 852 N N . PHE A 1 114 ? -0.635 4.810 -14.540 1.00 96.94 114 PHE A N 1
ATOM 853 C CA . PHE A 1 114 ? -1.852 5.112 -15.292 1.00 96.94 114 PHE A CA 1
ATOM 854 C C . PHE A 1 114 ? -1.923 4.331 -16.612 1.00 96.94 114 PHE A C 1
ATOM 856 O O . PHE A 1 114 ? -2.915 3.645 -16.863 1.00 96.94 114 PHE A O 1
ATOM 863 N N . VAL A 1 115 ? -0.859 4.370 -17.419 1.00 95.75 115 VAL A N 1
ATOM 864 C CA . VAL A 1 115 ? -0.781 3.639 -18.693 1.00 95.75 115 VAL A CA 1
ATOM 865 C C . VAL A 1 115 ? -0.912 2.130 -18.471 1.00 95.75 115 VAL A C 1
ATOM 867 O O . VAL A 1 115 ? -1.655 1.475 -19.199 1.00 95.75 115 VAL A O 1
ATOM 870 N N . ALA A 1 116 ? -0.269 1.576 -17.439 1.00 94.94 116 ALA A N 1
ATOM 871 C CA . ALA A 1 116 ? -0.363 0.153 -17.116 1.00 94.94 116 ALA A CA 1
ATOM 872 C C . ALA A 1 116 ? -1.793 -0.274 -16.745 1.00 94.94 116 ALA A C 1
ATOM 874 O O . ALA A 1 116 ? -2.262 -1.321 -17.194 1.00 94.94 116 ALA A O 1
ATOM 875 N N . LEU A 1 117 ? -2.504 0.537 -15.956 1.00 96.00 117 LEU A N 1
ATOM 876 C CA . LEU A 1 117 ? -3.881 0.252 -15.545 1.00 96.00 117 LEU A CA 1
ATOM 877 C C . LEU A 1 117 ? -4.868 0.366 -16.716 1.00 96.00 117 LEU A C 1
ATOM 879 O O . LEU A 1 117 ? -5.762 -0.470 -16.839 1.00 96.00 117 LEU A O 1
ATOM 883 N N . VAL A 1 118 ? -4.694 1.362 -17.593 1.00 96.75 118 VAL A N 1
ATOM 884 C CA . VAL A 1 118 ? -5.530 1.540 -18.794 1.00 96.75 118 VAL A CA 1
ATOM 885 C C . VAL A 1 118 ? -5.259 0.444 -19.825 1.00 96.75 118 VAL A C 1
ATOM 887 O O . VAL A 1 118 ? -6.197 -0.116 -20.386 1.00 96.75 118 VAL A O 1
ATOM 890 N N . GLY A 1 119 ? -3.989 0.098 -20.045 1.00 95.31 119 GLY A N 1
ATOM 891 C CA . GLY A 1 119 ? -3.597 -0.944 -20.994 1.00 95.31 119 GLY A CA 1
ATOM 892 C C . GLY A 1 119 ? -4.014 -2.351 -20.561 1.00 95.31 119 GLY A C 1
ATOM 893 O O . GLY A 1 119 ? -4.125 -3.245 -21.398 1.00 95.31 119 GLY A O 1
ATOM 894 N N . ARG A 1 120 ? -4.255 -2.568 -19.260 1.00 95.88 120 ARG A N 1
ATOM 895 C CA . ARG A 1 120 ? -4.630 -3.871 -18.697 1.00 95.88 120 ARG A CA 1
ATOM 896 C C . ARG A 1 120 ? -5.753 -3.735 -17.666 1.00 95.88 120 ARG A C 1
ATOM 898 O O . ARG A 1 120 ? -5.476 -3.692 -16.467 1.00 95.88 120 ARG A O 1
ATOM 905 N N . PRO A 1 121 ? -7.032 -3.782 -18.079 1.00 96.19 121 PRO A N 1
ATOM 906 C CA . PRO A 1 121 ? -8.158 -3.597 -17.161 1.00 96.19 121 PRO A CA 1
ATOM 907 C C . PRO A 1 121 ? -8.202 -4.646 -16.041 1.00 96.19 121 PRO A C 1
ATOM 909 O O . PRO A 1 121 ? -8.613 -4.337 -14.925 1.00 96.19 121 PRO A O 1
ATOM 912 N N . LEU A 1 122 ? -7.717 -5.869 -16.289 1.00 96.06 122 LEU A N 1
ATOM 913 C CA . LEU A 1 122 ? -7.600 -6.891 -15.245 1.00 96.06 122 LEU A CA 1
ATOM 914 C C . LEU A 1 122 ? -6.637 -6.460 -14.124 1.00 96.06 122 LEU A C 1
ATOM 916 O O . LEU A 1 122 ? -6.925 -6.686 -12.950 1.00 96.06 122 LEU A O 1
ATOM 920 N N . LEU A 1 123 ? -5.539 -5.779 -14.472 1.00 95.25 123 LEU A N 1
ATOM 921 C CA . LEU A 1 123 ? -4.599 -5.210 -13.504 1.00 95.25 123 LEU A CA 1
ATOM 922 C C . LEU A 1 123 ? -5.288 -4.139 -12.652 1.00 95.25 123 LEU A C 1
ATOM 924 O O . LEU A 1 123 ? -5.117 -4.118 -11.437 1.00 95.25 123 LEU A O 1
ATOM 928 N N . ALA A 1 124 ? -6.130 -3.305 -13.270 1.00 96.31 124 ALA A N 1
ATOM 929 C CA . ALA A 1 124 ? -6.918 -2.304 -12.560 1.00 96.31 124 ALA A CA 1
ATOM 930 C C . ALA A 1 124 ? -7.937 -2.914 -11.593 1.00 96.31 124 ALA A C 1
ATOM 932 O O . ALA A 1 124 ? -8.080 -2.422 -10.476 1.00 96.31 124 ALA A O 1
ATOM 933 N N . VAL A 1 125 ? -8.598 -4.013 -11.964 1.00 97.69 125 VAL A N 1
ATOM 934 C CA . VAL A 1 125 ? -9.512 -4.729 -11.059 1.00 97.69 125 VAL A CA 1
ATOM 935 C C . VAL A 1 125 ? -8.760 -5.290 -9.852 1.00 97.69 125 VAL A C 1
ATOM 937 O O . VAL A 1 125 ? -9.199 -5.088 -8.719 1.00 97.69 125 VAL A O 1
ATOM 940 N N . VAL A 1 126 ? -7.606 -5.932 -10.064 1.00 96.50 126 VAL A N 1
ATOM 941 C CA . VAL A 1 126 ? -6.751 -6.425 -8.968 1.00 96.50 126 VAL A CA 1
ATOM 942 C C . VAL A 1 126 ? -6.263 -5.262 -8.095 1.00 96.50 126 VAL A C 1
ATOM 944 O O . VAL A 1 126 ? -6.291 -5.342 -6.862 1.00 96.50 126 VAL A O 1
ATOM 947 N N . TRP A 1 127 ? -5.893 -4.139 -8.716 1.00 96.12 127 TRP A N 1
ATOM 948 C CA . TRP A 1 127 ? -5.495 -2.923 -8.015 1.00 96.12 127 TRP A CA 1
ATOM 949 C C . TRP A 1 127 ? -6.645 -2.342 -7.163 1.00 96.12 127 TRP A C 1
ATOM 951 O O . TRP A 1 127 ? -6.476 -2.011 -5.996 1.00 96.12 127 TRP A O 1
ATOM 961 N N . ILE A 1 128 ? -7.871 -2.288 -7.666 1.00 97.44 128 ILE A N 1
ATOM 962 C CA . ILE A 1 128 ? -9.008 -1.802 -6.871 1.00 97.44 128 ILE A CA 1
ATOM 963 C C . ILE A 1 128 ? -9.352 -2.788 -5.742 1.00 97.44 128 ILE A C 1
ATOM 965 O O . ILE A 1 128 ? -9.604 -2.371 -4.608 1.00 97.44 128 ILE A O 1
ATOM 969 N N . ALA A 1 129 ? -9.323 -4.094 -6.020 1.00 97.62 129 ALA A N 1
ATOM 970 C CA . ALA A 1 129 ? -9.651 -5.132 -5.048 1.00 97.62 129 ALA A CA 1
ATOM 971 C C . ALA A 1 129 ? -8.689 -5.140 -3.849 1.00 97.62 129 ALA A C 1
ATOM 973 O O . ALA A 1 129 ? -9.141 -5.224 -2.705 1.00 97.62 129 ALA A O 1
ATOM 974 N N . HIS A 1 130 ? -7.376 -4.996 -4.071 1.00 96.88 130 HIS A N 1
ATOM 975 C CA . HIS A 1 130 ? -6.431 -4.970 -2.949 1.00 96.88 130 HIS A CA 1
ATOM 976 C C . HIS A 1 130 ? -6.563 -3.688 -2.107 1.00 96.88 130 HIS A C 1
ATOM 978 O O . HIS A 1 130 ? -6.477 -3.775 -0.881 1.00 96.88 130 HIS A O 1
ATOM 984 N N . LEU A 1 131 ? -6.844 -2.521 -2.712 1.00 97.19 131 LEU A N 1
ATOM 985 C CA . LEU A 1 131 ? -7.121 -1.287 -1.961 1.00 97.19 131 LEU A CA 1
ATOM 986 C C . LEU A 1 131 ? -8.387 -1.428 -1.112 1.00 97.19 131 LEU A C 1
ATOM 988 O O . LEU A 1 131 ? -8.415 -0.979 0.035 1.00 97.19 131 LEU A O 1
ATOM 992 N N . ALA A 1 132 ? -9.420 -2.094 -1.636 1.00 97.69 132 ALA A N 1
ATOM 993 C CA . ALA A 1 132 ? -10.617 -2.421 -0.867 1.00 97.69 132 ALA A CA 1
ATOM 994 C C . ALA A 1 132 ? -10.299 -3.366 0.309 1.00 97.69 132 ALA A C 1
ATOM 996 O O . ALA A 1 132 ? -10.790 -3.151 1.420 1.00 97.69 132 ALA A O 1
ATOM 997 N N . GLY A 1 133 ? -9.428 -4.359 0.099 1.00 97.38 133 GLY A N 1
ATOM 998 C CA . GLY A 1 133 ? -8.918 -5.236 1.157 1.00 97.38 133 GLY A CA 1
ATOM 999 C C . GLY A 1 133 ? -8.155 -4.471 2.244 1.00 97.38 133 GLY A C 1
ATOM 1000 O O . GLY A 1 133 ? -8.453 -4.615 3.431 1.00 97.38 133 GLY A O 1
ATOM 1001 N N . ALA A 1 134 ? -7.235 -3.586 1.852 1.00 97.38 134 ALA A N 1
ATOM 1002 C CA . ALA A 1 134 ? -6.504 -2.715 2.773 1.00 97.38 134 ALA A CA 1
ATOM 1003 C C . ALA A 1 134 ? -7.451 -1.781 3.545 1.00 97.38 134 ALA A C 1
ATOM 1005 O O . ALA A 1 134 ? -7.321 -1.632 4.762 1.00 97.38 134 ALA A O 1
ATOM 1006 N N . HIS A 1 135 ? -8.456 -1.210 2.872 1.00 97.25 135 HIS A N 1
ATOM 1007 C CA . HIS A 1 135 ? -9.504 -0.411 3.506 1.00 97.25 135 HIS A CA 1
ATOM 1008 C C . HIS A 1 135 ? -10.263 -1.214 4.574 1.00 97.25 135 HIS A C 1
ATOM 1010 O O . HIS A 1 135 ? -10.479 -0.715 5.678 1.00 97.25 135 HIS A O 1
ATOM 1016 N N . TRP A 1 136 ? -10.640 -2.461 4.280 1.00 97.31 136 TRP A N 1
ATOM 1017 C CA . TRP A 1 136 ? -11.319 -3.349 5.230 1.00 97.31 136 TRP A CA 1
ATOM 1018 C C . TRP A 1 136 ? -10.455 -3.693 6.449 1.00 97.31 136 TRP A C 1
ATOM 1020 O O . TRP A 1 136 ? -10.934 -3.627 7.583 1.00 97.31 136 TRP A O 1
ATOM 1030 N N . LEU A 1 137 ? -9.177 -4.009 6.237 1.00 97.19 137 LEU A N 1
ATOM 1031 C CA . LEU A 1 137 ? -8.233 -4.303 7.317 1.00 97.19 137 LEU A CA 1
ATOM 1032 C C . LEU A 1 137 ? -8.014 -3.084 8.225 1.00 97.19 137 LEU A C 1
ATOM 1034 O O . LEU A 1 137 ? -8.111 -3.192 9.450 1.00 97.19 137 LEU A O 1
ATOM 1038 N N . LEU A 1 138 ? -7.811 -1.902 7.636 1.00 97.00 138 LEU A N 1
ATOM 1039 C CA . LEU A 1 138 ? -7.693 -0.650 8.387 1.00 97.00 138 LEU A CA 1
ATOM 1040 C C . LEU A 1 138 ? -8.986 -0.291 9.122 1.00 97.00 138 LEU A C 1
ATOM 1042 O O . LEU A 1 138 ? -8.932 0.262 10.219 1.00 97.00 138 LEU A O 1
ATOM 1046 N N . ARG A 1 139 ? -10.150 -0.637 8.563 1.00 95.94 139 ARG A N 1
ATOM 1047 C CA . ARG A 1 139 ? -11.437 -0.454 9.239 1.00 95.94 139 ARG A CA 1
ATOM 1048 C C . ARG A 1 139 ? -11.538 -1.290 10.509 1.00 95.94 139 ARG A C 1
ATOM 1050 O O . ARG A 1 139 ? -11.995 -0.765 11.520 1.00 95.94 139 ARG A O 1
ATOM 1057 N N . ARG A 1 140 ? -11.083 -2.547 10.493 1.00 95.12 140 ARG A N 1
ATOM 1058 C CA . ARG A 1 140 ? -11.049 -3.390 11.701 1.00 95.12 140 ARG A CA 1
ATOM 1059 C C . ARG A 1 140 ? -10.151 -2.784 12.781 1.00 95.12 140 ARG A C 1
ATOM 1061 O O . ARG A 1 140 ? -10.559 -2.716 13.937 1.00 95.12 140 ARG A O 1
ATOM 1068 N N . TRP A 1 141 ? -8.974 -2.287 12.397 1.00 95.56 141 TRP A N 1
ATOM 1069 C CA . TRP A 1 141 ? -8.070 -1.590 13.317 1.00 95.56 141 TRP A CA 1
ATOM 1070 C C . TRP A 1 141 ? -8.717 -0.344 13.944 1.00 95.56 141 TRP A C 1
ATOM 1072 O O . TRP A 1 141 ? -8.643 -0.161 15.159 1.00 95.56 141 TRP A O 1
ATOM 1082 N N . ARG A 1 142 ? -9.409 0.483 13.147 1.00 94.06 142 ARG A N 1
ATOM 1083 C CA . ARG A 1 142 ? -10.125 1.660 13.670 1.00 94.06 142 ARG A CA 1
ATOM 1084 C C . ARG A 1 142 ? -11.263 1.283 14.606 1.00 94.06 142 ARG A C 1
ATOM 1086 O O . ARG A 1 142 ? -11.361 1.857 15.677 1.00 94.06 142 ARG A O 1
ATOM 1093 N N . GLN A 1 143 ? -12.075 0.292 14.246 1.00 92.75 143 GLN A N 1
ATOM 1094 C CA . GLN A 1 143 ? -13.181 -0.166 15.092 1.00 92.75 143 GLN A CA 1
ATOM 1095 C C . GLN A 1 143 ? -12.705 -0.616 16.476 1.00 92.75 143 GLN A C 1
ATOM 1097 O O . GLN A 1 143 ? -13.371 -0.351 17.473 1.00 92.75 143 GLN A O 1
ATOM 1102 N N . GLU A 1 144 ? -11.545 -1.269 16.551 1.00 91.94 144 GLU A N 1
ATOM 1103 C CA . GLU A 1 144 ? -10.940 -1.624 17.831 1.00 91.94 144 GLU A CA 1
ATOM 1104 C C . GLU A 1 144 ? -10.497 -0.384 18.618 1.00 91.94 144 GLU A C 1
ATOM 1106 O O . GLU A 1 144 ? -10.770 -0.282 19.813 1.00 91.94 144 GLU A O 1
ATOM 1111 N N . ARG A 1 145 ? -9.877 0.597 17.954 1.00 91.19 145 ARG A N 1
ATOM 1112 C CA . ARG A 1 145 ? -9.455 1.852 18.595 1.00 91.19 145 ARG A CA 1
ATOM 1113 C C . ARG A 1 145 ? -10.638 2.675 19.094 1.00 91.19 145 ARG A C 1
ATOM 1115 O O . ARG A 1 145 ? -10.586 3.171 20.216 1.00 91.19 145 ARG A O 1
ATOM 1122 N N . ASP A 1 146 ? -11.700 2.752 18.303 1.00 90.50 146 ASP A N 1
ATOM 1123 C CA . ASP A 1 146 ? -12.927 3.472 18.631 1.00 90.50 146 ASP A CA 1
ATOM 1124 C C . ASP A 1 146 ? -13.696 2.782 19.765 1.00 90.50 146 ASP A C 1
ATOM 1126 O O . ASP A 1 146 ? -14.353 3.461 20.553 1.00 90.50 146 ASP A O 1
ATOM 1130 N N . SER A 1 147 ? -13.565 1.455 19.918 1.00 86.12 147 SER A N 1
ATOM 1131 C CA . SER A 1 147 ? -14.238 0.693 20.983 1.00 86.12 147 SER A CA 1
ATOM 1132 C C . SER A 1 147 ? -13.831 1.094 22.405 1.00 86.12 147 SER A C 1
ATOM 1134 O O . SER A 1 147 ? -14.561 0.827 23.359 1.00 86.12 147 SER A O 1
ATOM 1136 N N . ILE A 1 148 ? -12.683 1.764 22.541 1.00 85.94 148 ILE A N 1
ATOM 1137 C CA . ILE A 1 148 ? -12.173 2.286 23.814 1.00 85.94 148 ILE A CA 1
ATOM 1138 C C . ILE A 1 148 ? -12.992 3.491 24.274 1.00 85.94 148 ILE A C 1
ATOM 1140 O O . ILE A 1 148 ? -13.198 3.666 25.472 1.00 85.94 148 ILE A O 1
ATOM 1144 N N . PHE A 1 149 ? -13.482 4.293 23.328 1.00 86.19 149 PHE A N 1
ATOM 1145 C CA . PHE A 1 149 ? -14.288 5.479 23.609 1.00 86.19 149 PHE A CA 1
ATOM 1146 C C . PHE A 1 149 ? -15.789 5.190 23.491 1.00 86.19 149 PHE A C 1
ATOM 1148 O O . PHE A 1 149 ? -16.574 5.691 24.289 1.00 86.19 149 PHE A O 1
ATOM 1155 N N . ASN A 1 150 ? -16.184 4.342 22.536 1.00 82.62 150 ASN A N 1
ATOM 1156 C CA . ASN A 1 150 ? -17.570 3.978 22.250 1.00 82.62 150 ASN A CA 1
ATOM 1157 C C . ASN A 1 150 ? -17.742 2.450 22.296 1.00 82.62 150 ASN A C 1
ATOM 1159 O O . ASN A 1 150 ? -17.404 1.769 21.325 1.00 82.62 150 ASN A O 1
ATOM 1163 N N . PRO A 1 151 ? -18.280 1.882 23.392 1.00 72.62 151 PRO A N 1
ATOM 1164 C CA . PRO A 1 151 ? -18.454 0.440 23.535 1.00 72.62 151 PRO A CA 1
ATOM 1165 C C . PRO A 1 151 ? -19.254 -0.163 22.373 1.00 72.62 151 PRO A C 1
ATOM 1167 O O . PRO A 1 151 ? -20.320 0.339 22.018 1.00 72.62 151 PRO A O 1
ATOM 1170 N N . LEU A 1 152 ? -18.753 -1.261 21.796 1.00 69.38 152 LEU A N 1
ATOM 1171 C CA . LEU A 1 152 ? -19.414 -1.937 20.677 1.00 69.38 152 LEU A CA 1
ATOM 1172 C C . LEU A 1 152 ? -20.801 -2.464 21.100 1.00 69.38 152 LEU A C 1
ATOM 1174 O O . LEU A 1 152 ? -20.893 -3.170 22.110 1.00 69.38 152 LEU A O 1
ATOM 1178 N N . PRO A 1 153 ? -21.872 -2.188 20.335 1.00 71.00 153 PRO A N 1
ATOM 1179 C CA . PRO A 1 153 ? -23.198 -2.709 20.643 1.00 71.00 153 PRO A CA 1
ATOM 1180 C C . PRO A 1 153 ? -23.208 -4.243 20.565 1.00 71.00 153 PRO A C 1
ATOM 1182 O O . PRO A 1 153 ? -22.731 -4.828 19.595 1.00 71.00 153 PRO A O 1
ATOM 1185 N N . GLY A 1 154 ? -23.747 -4.899 21.596 1.00 68.12 154 GLY A N 1
ATOM 1186 C CA . GLY A 1 154 ? -23.991 -6.348 21.606 1.00 68.12 154 GLY A CA 1
ATOM 1187 C C . GLY A 1 154 ? -22.832 -7.239 22.067 1.00 68.12 154 GLY A C 1
ATOM 1188 O O . GLY A 1 154 ? -23.049 -8.433 22.251 1.00 68.12 154 GLY A O 1
ATOM 1189 N N . LYS A 1 155 ? -21.630 -6.706 22.329 1.00 63.16 155 LYS A N 1
ATOM 1190 C CA . LYS A 1 155 ? -20.650 -7.450 23.137 1.00 63.16 155 LYS A CA 1
ATOM 1191 C C . LYS A 1 155 ? -20.988 -7.227 24.611 1.00 63.16 155 LYS A C 1
ATOM 1193 O O . LYS A 1 155 ? -20.976 -6.068 25.036 1.00 63.16 155 LYS A O 1
ATOM 1198 N N . PRO A 1 156 ? -21.283 -8.285 25.398 1.00 60.97 156 PRO A N 1
ATOM 1199 C CA . PRO A 1 156 ? -21.381 -8.148 26.842 1.00 60.97 156 PRO A CA 1
ATOM 1200 C C . PRO A 1 156 ? -20.109 -7.449 27.293 1.00 60.97 156 PRO A C 1
ATOM 1202 O O . PRO A 1 156 ? -19.011 -7.890 26.937 1.00 60.97 156 PRO A O 1
ATOM 1205 N N . ARG A 1 157 ? -20.232 -6.339 28.033 1.00 58.06 157 ARG A N 1
ATOM 1206 C CA . ARG A 1 157 ? -19.076 -5.864 28.789 1.00 58.06 157 ARG A CA 1
ATOM 1207 C C . ARG A 1 157 ? -18.646 -7.090 29.574 1.00 58.06 157 ARG A C 1
ATOM 1209 O O . ARG A 1 157 ? -19.454 -7.611 30.343 1.00 58.06 157 ARG A O 1
ATOM 1216 N N . VAL A 1 158 ? -17.423 -7.570 29.349 1.00 58.97 158 VAL A N 1
ATOM 1217 C CA . VAL A 1 158 ? -16.754 -8.362 30.372 1.00 58.97 158 VAL A CA 1
ATOM 1218 C C . VAL A 1 158 ? -16.765 -7.406 31.545 1.00 58.97 158 VAL A C 1
ATOM 1220 O O . VAL A 1 158 ? -16.011 -6.432 31.568 1.00 58.97 158 VAL A O 1
ATOM 1223 N N . ARG A 1 159 ? -17.779 -7.557 32.405 1.00 57.00 159 ARG A N 1
ATOM 1224 C CA . ARG A 1 159 ? -17.904 -6.815 33.642 1.00 57.00 159 ARG A CA 1
ATOM 1225 C C . ARG A 1 159 ? -16.575 -7.133 34.271 1.00 57.00 159 ARG A C 1
ATOM 1227 O O . ARG A 1 159 ? -16.308 -8.306 34.507 1.00 57.00 159 ARG A O 1
ATOM 1234 N N . ARG A 1 160 ? -15.695 -6.135 34.348 1.00 54.59 160 ARG A N 1
ATOM 1235 C CA . ARG A 1 160 ? -14.424 -6.279 35.033 1.00 54.59 160 ARG A CA 1
ATOM 1236 C C . ARG A 1 160 ? -14.860 -6.698 36.425 1.00 54.59 160 ARG A C 1
ATOM 1238 O O . ARG A 1 160 ? -15.415 -5.878 37.154 1.00 54.59 160 ARG A O 1
ATOM 1245 N N . THR A 1 161 ? -14.831 -8.000 36.686 1.00 54.16 161 THR A N 1
ATOM 1246 C CA . THR A 1 161 ? -15.206 -8.537 37.976 1.00 54.16 161 THR A CA 1
ATOM 1247 C C . THR A 1 161 ? -14.266 -7.833 38.934 1.00 54.16 161 THR A C 1
ATOM 1249 O O . THR A 1 161 ? -13.090 -7.600 38.628 1.00 54.16 161 THR A O 1
ATOM 1252 N N . SER A 1 162 ? -14.824 -7.354 40.036 1.00 55.22 162 SER A N 1
ATOM 1253 C CA . SER A 1 162 ? -14.111 -6.619 41.078 1.00 55.22 162 SER A CA 1
ATOM 1254 C C . SER A 1 162 ? -12.909 -7.385 41.643 1.00 55.22 162 SER A C 1
ATOM 1256 O O . SER A 1 162 ? -12.129 -6.797 42.377 1.00 55.22 162 SER A O 1
ATOM 1258 N N . ASP A 1 163 ? -12.709 -8.637 41.234 1.00 55.16 163 ASP A N 1
ATOM 1259 C CA . ASP A 1 163 ? -11.613 -9.537 41.593 1.00 55.16 163 ASP A CA 1
ATOM 1260 C C . ASP A 1 163 ? -10.287 -9.219 40.890 1.00 55.16 163 ASP A C 1
ATOM 1262 O O . ASP A 1 163 ? -9.378 -10.048 40.856 1.00 55.16 163 ASP A O 1
ATOM 1266 N N . SER A 1 164 ? -10.130 -8.025 40.306 1.00 54.12 164 SER A N 1
ATOM 1267 C CA . SER A 1 164 ? -8.782 -7.574 39.959 1.00 54.12 164 SER A CA 1
ATOM 1268 C C . SER A 1 164 ? -7.967 -7.501 41.258 1.00 54.12 164 SER A C 1
ATOM 1270 O O . SER A 1 164 ? -8.340 -6.726 42.137 1.00 54.12 164 SER A O 1
ATOM 1272 N N . PRO A 1 165 ? -6.8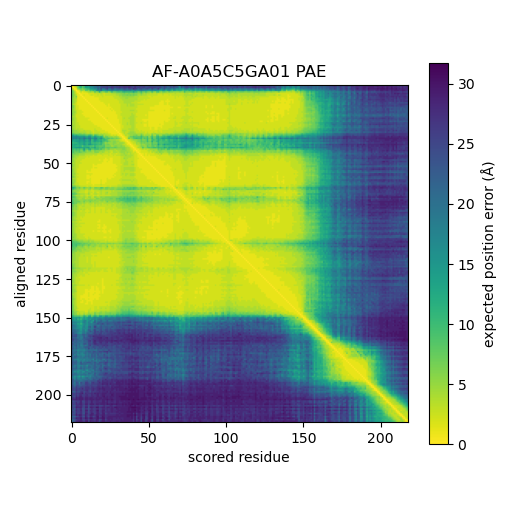29 -8.211 41.382 1.00 55.38 165 PRO A N 1
ATOM 1273 C CA . PRO A 1 165 ? -5.987 -8.185 42.588 1.00 55.38 165 PRO A CA 1
ATOM 1274 C C . PRO A 1 165 ? -5.367 -6.800 42.859 1.00 55.38 165 PRO A C 1
ATOM 1276 O O . PRO A 1 165 ? -4.709 -6.591 43.869 1.00 55.38 165 PRO A O 1
ATOM 1279 N N . LEU A 1 166 ? -5.588 -5.845 41.949 1.00 54.84 166 LEU A N 1
ATOM 1280 C CA . LEU A 1 166 ? -5.220 -4.435 42.047 1.00 54.84 166 LEU A CA 1
ATOM 1281 C C . LEU A 1 166 ? -6.418 -3.529 42.379 1.00 54.84 166 LEU A C 1
ATOM 1283 O O . LEU A 1 166 ? -6.359 -2.320 42.147 1.00 54.84 166 LEU A O 1
ATOM 1287 N N . ARG A 1 167 ? -7.530 -4.080 42.884 1.00 59.50 167 ARG A N 1
ATOM 1288 C CA . ARG A 1 167 ? -8.552 -3.263 43.540 1.00 59.50 167 ARG A CA 1
ATOM 1289 C C . ARG A 1 167 ? -7.894 -2.688 44.790 1.00 59.50 167 ARG A C 1
ATOM 1291 O O . ARG A 1 167 ? -7.593 -3.421 45.726 1.00 59.50 167 ARG A O 1
ATOM 1298 N N . LEU A 1 168 ? -7.635 -1.381 44.773 1.00 59.25 168 LEU A N 1
ATOM 1299 C CA . LEU A 1 168 ? -7.355 -0.622 45.987 1.00 59.25 168 LEU A CA 1
ATOM 1300 C C . LEU A 1 168 ? -8.520 -0.898 46.934 1.00 59.25 168 LEU A C 1
ATOM 1302 O O . LEU A 1 168 ? -9.633 -0.428 46.688 1.00 59.25 168 LEU A O 1
ATOM 1306 N N . LYS A 1 169 ? -8.270 -1.741 47.940 1.00 63.03 169 LYS A N 1
ATOM 1307 C CA . LYS A 1 169 ? -9.223 -2.010 49.010 1.00 63.03 169 LYS A CA 1
ATOM 1308 C C . LYS A 1 169 ? -9.639 -0.666 49.581 1.00 63.03 169 LYS A C 1
ATOM 1310 O O . LYS A 1 169 ? -8.790 0.151 49.956 1.00 63.03 169 LYS A O 1
ATOM 1315 N N . THR A 1 170 ? -10.938 -0.415 49.579 1.00 75.38 170 THR A N 1
ATOM 1316 C CA . THR A 1 170 ? -11.475 0.743 50.283 1.00 75.38 170 THR A CA 1
ATOM 1317 C C . THR A 1 170 ? -11.211 0.564 51.778 1.00 75.38 170 THR A C 1
ATOM 1319 O O . THR A 1 170 ? -11.126 -0.578 52.222 1.00 75.38 170 THR A O 1
ATOM 1322 N N . PRO A 1 171 ? -11.087 1.643 52.573 1.00 70.94 171 PRO A N 1
ATOM 1323 C CA . PRO A 1 171 ? -10.963 1.549 54.032 1.00 70.94 171 PRO A CA 1
ATOM 1324 C C . PRO A 1 171 ? -11.974 0.584 54.671 1.00 70.94 171 PRO A C 1
ATOM 1326 O O . PRO A 1 171 ? -11.635 -0.116 55.613 1.00 70.94 171 PRO A O 1
ATOM 1329 N N . GLN A 1 172 ? -13.176 0.490 54.096 1.00 74.25 172 GLN A N 1
ATOM 1330 C CA . GLN A 1 172 ? -14.216 -0.435 54.531 1.00 74.25 172 GLN A CA 1
ATOM 1331 C C . GLN A 1 172 ? -13.885 -1.908 54.235 1.00 74.25 172 GLN A C 1
ATOM 1333 O O . GLN A 1 172 ? -14.041 -2.736 55.120 1.00 74.25 172 GLN A O 1
ATOM 1338 N N . ASP A 1 173 ? -13.342 -2.223 53.050 1.00 72.62 173 ASP A N 1
ATOM 1339 C CA . ASP A 1 173 ? -12.925 -3.596 52.705 1.00 72.62 173 ASP A CA 1
ATOM 1340 C C . ASP A 1 173 ? -11.809 -4.108 53.653 1.00 72.62 173 ASP A C 1
ATOM 1342 O O . ASP A 1 173 ? -11.631 -5.312 53.796 1.00 72.62 173 ASP A O 1
ATOM 1346 N N . TRP A 1 174 ? -11.033 -3.217 54.292 1.00 69.62 174 TRP A N 1
ATOM 1347 C CA . TRP A 1 174 ? -10.039 -3.606 55.306 1.00 69.62 174 TRP A CA 1
ATOM 1348 C C . TRP A 1 174 ? -10.675 -3.942 56.657 1.00 69.62 174 TRP A C 1
ATOM 1350 O O . TRP A 1 174 ? -10.221 -4.872 57.316 1.00 69.62 174 TRP A O 1
ATOM 1360 N N . LEU A 1 175 ? -11.714 -3.201 57.047 1.00 73.94 175 LEU A N 1
ATOM 1361 C CA . LEU A 1 175 ? -12.448 -3.425 58.295 1.00 73.94 175 LEU A CA 1
ATOM 1362 C C . LEU A 1 175 ? -13.241 -4.734 58.236 1.00 73.94 175 LEU A C 1
ATOM 1364 O O . LEU A 1 175 ? -13.198 -5.524 59.174 1.00 73.94 175 LEU A O 1
ATOM 1368 N N . ASP A 1 176 ? -13.882 -5.004 57.098 1.00 79.31 176 ASP A N 1
ATOM 1369 C CA . ASP A 1 176 ? -14.651 -6.235 56.895 1.00 79.31 176 ASP A CA 1
ATOM 1370 C C . ASP A 1 176 ? -13.744 -7.489 56.950 1.00 79.31 176 ASP A C 1
ATOM 1372 O O . ASP A 1 176 ? -14.156 -8.546 57.436 1.00 79.31 176 ASP A O 1
ATOM 1376 N N . ASP A 1 177 ? -12.483 -7.371 56.510 1.00 80.62 177 ASP A N 1
ATOM 1377 C CA . ASP A 1 177 ? -11.477 -8.435 56.620 1.00 80.62 177 ASP A CA 1
ATOM 1378 C C . ASP A 1 177 ? -10.959 -8.621 58.063 1.00 80.62 177 ASP A C 1
ATOM 1380 O O . ASP A 1 177 ? -10.680 -9.754 58.466 1.00 80.62 177 ASP A O 1
ATOM 1384 N N . GLU A 1 178 ? -10.832 -7.544 58.852 1.00 80.06 178 GLU A N 1
ATOM 1385 C CA . GLU A 1 178 ? -10.452 -7.617 60.274 1.00 80.06 178 GLU A CA 1
ATOM 1386 C C . GLU A 1 178 ? -11.534 -8.312 61.106 1.00 80.06 178 GLU A C 1
ATOM 1388 O O . GLU A 1 178 ? -11.222 -9.218 61.883 1.00 80.06 178 GLU A O 1
ATOM 1393 N N . ASP A 1 179 ? -12.804 -7.966 60.895 1.00 83.56 179 ASP A N 1
ATOM 1394 C CA . ASP A 1 179 ? -13.931 -8.601 61.584 1.00 83.56 179 ASP A CA 1
ATOM 1395 C C . ASP A 1 179 ? -14.046 -10.090 61.221 1.00 83.56 179 ASP A C 1
ATOM 1397 O O . ASP A 1 179 ? -14.256 -10.944 62.090 1.00 83.56 179 ASP A O 1
ATOM 1401 N N . ALA A 1 180 ? -13.831 -10.433 59.945 1.00 79.62 180 ALA A N 1
ATOM 1402 C CA . ALA A 1 180 ? -13.796 -11.822 59.494 1.00 79.62 180 ALA A CA 1
ATOM 1403 C C . ALA A 1 180 ? -12.621 -12.602 60.114 1.00 79.62 180 ALA A C 1
ATOM 1405 O O . ALA A 1 180 ? -12.781 -13.764 60.503 1.00 79.62 180 ALA A O 1
ATOM 1406 N N . ALA A 1 181 ? -11.451 -11.968 60.250 1.00 77.94 181 ALA A N 1
ATOM 1407 C CA . ALA A 1 181 ? -10.288 -12.562 60.902 1.00 77.94 181 ALA A CA 1
ATOM 1408 C C . ALA A 1 181 ? -10.518 -12.775 62.408 1.00 77.94 181 ALA A C 1
ATOM 1410 O O . ALA A 1 181 ? -10.176 -13.835 62.936 1.00 77.94 181 ALA A O 1
ATOM 1411 N N . LEU A 1 182 ? -11.148 -11.817 63.093 1.00 85.69 182 LEU A N 1
ATOM 1412 C CA . LEU A 1 182 ? -11.510 -11.937 64.507 1.00 85.69 182 LEU A CA 1
ATOM 1413 C C . LEU A 1 182 ? -12.528 -13.057 64.738 1.00 85.69 182 LEU A C 1
ATOM 1415 O O . LEU A 1 182 ? -12.337 -13.876 65.638 1.00 85.69 182 LEU A O 1
ATOM 1419 N N . ALA A 1 183 ? -13.549 -13.165 63.887 1.00 85.31 183 ALA A N 1
ATOM 1420 C CA . ALA A 1 183 ? -14.522 -14.253 63.952 1.00 85.31 183 ALA A CA 1
ATOM 1421 C C . ALA A 1 183 ? -13.872 -15.629 63.713 1.00 85.31 183 ALA A C 1
ATOM 1423 O O . ALA A 1 183 ? -14.204 -16.611 64.385 1.00 85.31 183 ALA A O 1
ATOM 1424 N N . ALA A 1 184 ? -12.911 -15.712 62.787 1.00 76.12 184 ALA A N 1
ATOM 1425 C CA . ALA A 1 184 ? -12.152 -16.934 62.537 1.00 76.12 184 ALA A CA 1
ATOM 1426 C C . ALA A 1 184 ? -11.274 -17.324 63.738 1.00 76.12 184 ALA A C 1
ATOM 1428 O O . ALA A 1 184 ? -11.243 -18.498 64.112 1.00 76.12 184 ALA A O 1
ATOM 1429 N N . LEU A 1 185 ? -10.614 -16.355 64.380 1.00 80.19 185 LEU A N 1
ATOM 1430 C CA . LEU A 1 185 ? -9.833 -16.580 65.600 1.00 80.19 185 LEU A CA 1
ATOM 1431 C C . LEU A 1 185 ? -10.714 -16.996 66.779 1.00 80.19 185 LEU A C 1
ATOM 1433 O O . LEU A 1 185 ? -10.337 -17.885 67.539 1.00 80.19 185 LEU A O 1
ATOM 1437 N N . GLU A 1 186 ? -11.898 -16.404 66.927 1.00 87.62 186 GLU A N 1
ATOM 1438 C CA . GLU A 1 186 ? -12.839 -16.790 67.977 1.00 87.62 186 GLU A CA 1
ATOM 1439 C C . GLU A 1 186 ? -13.348 -18.225 67.773 1.00 87.62 186 GLU A C 1
ATOM 1441 O O . GLU A 1 186 ? -13.398 -19.007 68.725 1.00 87.62 186 GLU A O 1
ATOM 1446 N N . ASN A 1 187 ? -13.656 -18.610 66.531 1.00 85.56 187 ASN A N 1
ATOM 1447 C CA . ASN A 1 187 ? -14.011 -19.990 66.196 1.00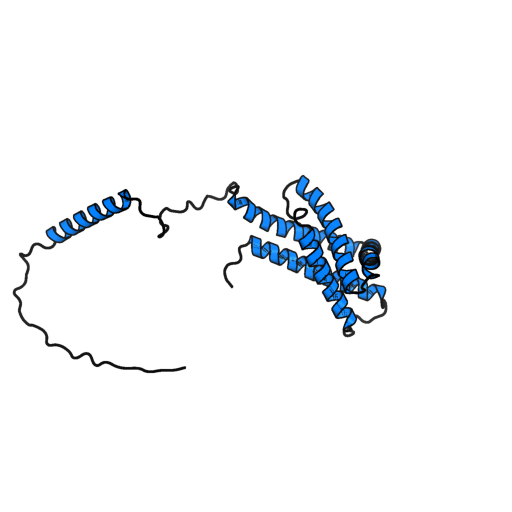 85.56 187 ASN A CA 1
ATOM 1448 C C . ASN A 1 187 ? -12.849 -20.961 66.434 1.00 85.56 187 ASN A C 1
ATOM 1450 O O . ASN A 1 187 ? -13.059 -22.028 67.010 1.00 85.56 187 ASN A O 1
ATOM 1454 N N . ALA A 1 188 ? -11.625 -20.590 66.054 1.00 77.00 188 ALA A N 1
ATOM 1455 C CA . ALA A 1 188 ? -10.436 -21.394 66.322 1.00 77.00 188 ALA A CA 1
ATOM 1456 C C . ALA A 1 188 ? -10.195 -21.563 67.831 1.00 77.00 188 ALA A C 1
ATOM 1458 O O . ALA A 1 188 ? -9.881 -22.658 68.283 1.00 77.00 188 ALA A O 1
ATOM 1459 N N . ARG A 1 189 ? -10.422 -20.513 68.629 1.00 81.19 189 ARG A N 1
ATOM 1460 C CA . ARG A 1 189 ? -10.329 -20.561 70.094 1.00 81.19 189 ARG A CA 1
ATOM 1461 C C . ARG A 1 189 ? -11.403 -21.450 70.723 1.00 81.19 189 ARG A C 1
ATOM 1463 O O . ARG A 1 189 ? -11.120 -22.125 71.702 1.00 81.19 189 ARG A O 1
ATOM 1470 N N . LYS A 1 190 ? -12.623 -21.466 70.176 1.00 82.31 190 LYS A N 1
ATOM 1471 C CA . LYS A 1 190 ? -13.688 -22.382 70.626 1.00 82.31 190 LYS A CA 1
ATOM 1472 C C . LYS A 1 190 ? -13.348 -23.840 70.314 1.00 82.31 190 LYS A C 1
ATOM 1474 O O . LYS A 1 190 ? -13.625 -24.708 71.133 1.00 82.31 190 LYS A O 1
ATOM 1479 N N . LEU A 1 191 ? -12.732 -24.091 69.158 1.00 79.19 191 LEU A N 1
ATOM 1480 C CA . LEU A 1 191 ? -12.261 -25.419 68.751 1.00 79.19 191 LEU A CA 1
ATOM 1481 C C . LEU A 1 191 ? -11.022 -25.876 69.532 1.00 79.19 191 LEU A C 1
ATOM 1483 O O . LEU A 1 191 ? -10.844 -27.071 69.732 1.00 79.19 191 LEU A O 1
ATOM 1487 N N . TYR A 1 192 ? -10.190 -24.942 69.994 1.00 68.50 192 TYR A N 1
ATOM 1488 C CA . TYR A 1 192 ? -9.036 -25.210 70.848 1.00 68.50 192 TYR A CA 1
ATOM 1489 C C . TYR A 1 192 ? -9.416 -25.009 72.319 1.00 68.50 192 TYR A C 1
ATOM 1491 O O . TYR A 1 192 ? -9.017 -24.042 72.969 1.00 68.50 192 TYR A O 1
ATOM 1499 N N . THR A 1 193 ? -10.248 -25.906 72.845 1.00 66.44 193 THR A N 1
ATOM 1500 C CA . THR A 1 193 ? -10.454 -26.006 74.292 1.00 66.44 193 THR A CA 1
ATOM 1501 C C . THR A 1 193 ? -9.253 -26.773 74.865 1.00 66.44 193 THR A C 1
ATOM 1503 O O . THR A 1 193 ? -9.044 -27.917 74.474 1.00 66.44 193 THR A O 1
ATOM 1506 N N . PRO A 1 194 ? -8.426 -26.182 75.746 1.00 61.41 194 PRO A N 1
ATOM 1507 C CA . PRO A 1 194 ? -7.157 -26.767 76.205 1.00 61.41 194 PRO A CA 1
ATOM 1508 C C . PRO A 1 194 ? -7.316 -27.973 77.154 1.00 61.41 194 PRO A C 1
ATOM 1510 O O . PRO A 1 194 ? -6.385 -28.305 77.878 1.00 61.41 194 PRO A O 1
ATOM 1513 N N . GLU A 1 195 ? -8.480 -28.628 77.182 1.00 61.25 195 GLU A N 1
ATOM 1514 C CA . GLU A 1 195 ? -8.706 -29.807 78.031 1.00 61.25 195 GLU A CA 1
ATOM 1515 C C . GLU A 1 195 ? -8.202 -31.117 77.405 1.00 61.25 195 GLU A C 1
ATOM 1517 O O . GLU A 1 195 ? -8.086 -32.113 78.112 1.00 61.25 195 GLU A O 1
ATOM 1522 N N . ASP A 1 196 ? -7.805 -31.097 76.128 1.00 58.03 196 ASP A N 1
ATOM 1523 C CA . ASP A 1 196 ? -7.238 -32.247 75.414 1.00 58.03 196 ASP A CA 1
ATOM 1524 C C . ASP A 1 196 ? -5.740 -32.060 75.093 1.00 58.03 196 ASP A C 1
ATOM 1526 O O . ASP A 1 196 ? -5.286 -32.428 74.009 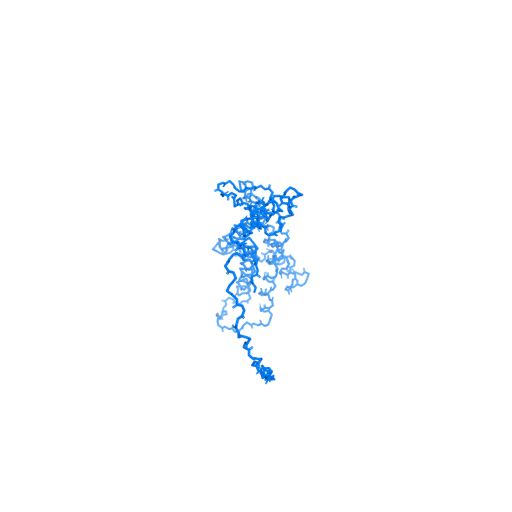1.00 58.03 196 ASP A O 1
ATOM 1530 N N . GLU A 1 197 ? -4.938 -31.48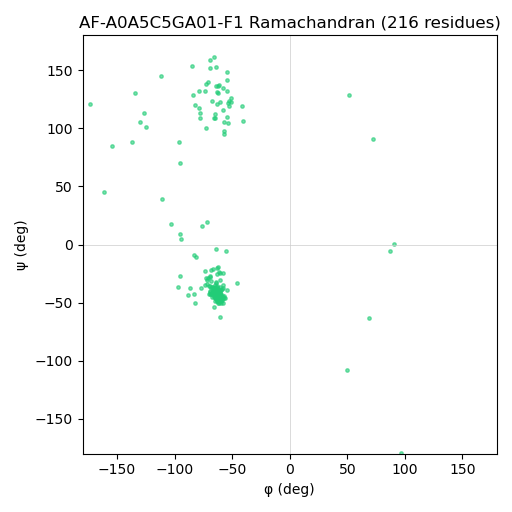0 75.998 1.00 57.12 197 GLU A N 1
ATOM 1531 C CA . GLU A 1 197 ? -3.481 -31.651 75.894 1.00 57.12 197 GLU A CA 1
ATOM 1532 C C . GLU A 1 197 ? -3.091 -33.042 76.426 1.00 57.12 197 GLU A C 1
ATOM 1534 O O . GLU A 1 197 ? -3.144 -33.275 77.639 1.00 57.12 197 GLU A O 1
ATOM 1539 N N . PRO A 1 198 ? -2.687 -33.999 75.565 1.00 56.50 198 PRO A N 1
ATOM 1540 C CA . PRO A 1 198 ? -2.013 -35.191 76.041 1.00 56.50 198 PRO A CA 1
ATOM 1541 C C . PRO A 1 198 ? -0.703 -34.752 76.692 1.00 56.50 198 PRO A C 1
ATOM 1543 O O . PRO A 1 198 ? 0.143 -34.128 76.052 1.00 56.50 198 PRO A O 1
ATOM 1546 N N . VAL A 1 199 ? -0.573 -35.087 77.975 1.00 60.88 199 VAL A N 1
ATOM 1547 C CA . VAL A 1 199 ? 0.642 -34.927 78.772 1.00 60.88 199 VAL A CA 1
ATOM 1548 C C . VAL A 1 199 ? 1.856 -35.328 77.935 1.00 60.88 199 VAL A C 1
ATOM 1550 O O . VAL A 1 199 ? 1.962 -36.454 77.452 1.00 60.88 199 VAL A O 1
ATOM 1553 N N . GLU A 1 200 ? 2.723 -34.339 77.763 1.00 60.22 200 GLU A N 1
ATOM 1554 C CA . GLU A 1 200 ? 4.027 -34.362 77.124 1.00 60.22 200 GLU A CA 1
ATOM 1555 C C . GLU A 1 200 ? 4.812 -35.628 77.492 1.00 60.22 200 GLU A C 1
ATOM 1557 O O . GLU A 1 200 ? 5.322 -35.758 78.604 1.00 60.22 200 GLU A O 1
ATOM 1562 N N . ASP A 1 201 ? 4.930 -36.558 76.543 1.00 58.50 201 ASP A N 1
ATOM 1563 C CA . ASP A 1 201 ? 5.909 -37.631 76.640 1.00 58.50 201 ASP A CA 1
ATOM 1564 C C . ASP A 1 201 ? 6.640 -37.817 75.305 1.00 58.50 201 ASP A C 1
ATOM 1566 O O . ASP A 1 201 ? 6.047 -37.927 74.230 1.00 58.50 201 ASP A O 1
ATOM 1570 N N . ALA A 1 202 ? 7.965 -37.859 75.423 1.00 56.31 202 ALA A N 1
ATOM 1571 C CA . ALA A 1 202 ? 8.964 -38.149 74.398 1.00 56.31 202 ALA A CA 1
ATOM 1572 C C . ALA A 1 202 ? 9.237 -37.084 73.312 1.00 56.31 202 ALA A C 1
ATOM 1574 O O . ALA A 1 202 ? 8.769 -37.141 72.175 1.00 56.31 202 ALA A O 1
ATOM 1575 N N . ALA A 1 203 ? 10.204 -36.216 73.618 1.00 60.22 203 ALA A N 1
ATOM 1576 C CA . ALA A 1 203 ? 11.012 -35.495 72.638 1.00 60.22 203 ALA A CA 1
ATOM 1577 C C . ALA A 1 203 ? 11.692 -36.449 71.620 1.00 60.22 203 ALA A C 1
ATOM 1579 O O . ALA A 1 203 ? 12.520 -37.282 72.016 1.00 60.22 203 ALA A O 1
ATOM 1580 N N . PRO A 1 204 ? 11.456 -36.309 70.300 1.00 58.06 204 PRO A N 1
ATOM 1581 C CA . PRO A 1 204 ? 12.275 -36.965 69.296 1.00 58.06 204 PRO A CA 1
ATOM 1582 C C . PRO A 1 204 ? 13.530 -36.136 68.991 1.00 58.06 204 PRO A C 1
ATOM 1584 O O . PRO A 1 204 ? 13.494 -34.941 68.705 1.00 58.06 204 PRO A O 1
ATOM 1587 N N . ARG A 1 205 ? 14.669 -36.826 69.070 1.00 61.59 205 ARG A N 1
ATOM 1588 C CA . ARG A 1 205 ? 16.035 -36.320 68.881 1.00 61.59 205 ARG A CA 1
ATOM 1589 C C . ARG A 1 205 ? 16.225 -35.595 67.536 1.00 61.59 205 ARG A C 1
ATOM 1591 O O . ARG A 1 205 ? 15.653 -36.021 66.532 1.00 61.59 205 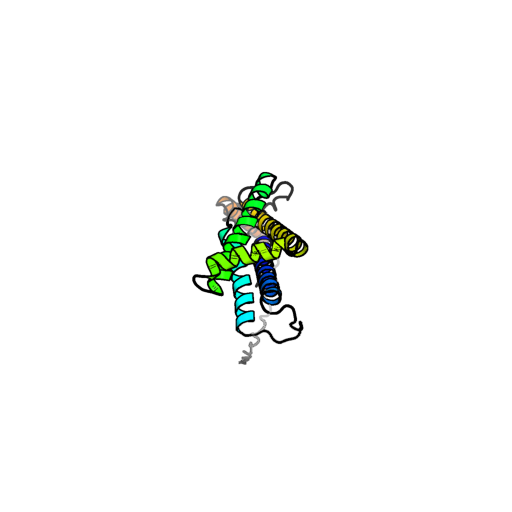ARG A O 1
ATOM 1598 N N . PRO A 1 206 ? 17.112 -34.583 67.467 1.00 58.78 206 PRO A N 1
ATOM 1599 C CA . PRO A 1 206 ? 17.414 -33.878 66.226 1.00 58.78 206 PRO A CA 1
ATOM 1600 C C . PRO A 1 206 ? 18.086 -34.816 65.212 1.00 58.78 206 PRO A C 1
ATOM 1602 O O . PRO A 1 206 ? 19.226 -35.249 65.390 1.00 58.78 206 PRO A O 1
ATOM 1605 N N . VAL A 1 207 ? 17.379 -35.121 64.121 1.00 65.75 207 VAL A N 1
ATOM 1606 C CA . VAL A 1 207 ? 17.943 -35.801 62.950 1.00 65.75 207 VAL A CA 1
ATOM 1607 C C . VAL A 1 207 ? 18.723 -34.769 62.139 1.00 65.75 207 VAL A C 1
ATOM 1609 O O . VAL A 1 207 ? 18.161 -33.827 61.585 1.00 65.75 207 VAL A O 1
ATOM 1612 N N . GLY A 1 208 ? 20.044 -34.942 62.098 1.00 59.78 208 GLY A N 1
ATOM 1613 C CA . GLY A 1 208 ? 20.970 -34.063 61.394 1.00 59.78 208 GLY A CA 1
ATOM 1614 C C . GLY A 1 208 ? 20.661 -33.946 59.900 1.00 59.78 208 GLY A C 1
ATOM 1615 O O . GLY A 1 208 ? 20.800 -34.901 59.134 1.00 59.78 208 GLY A O 1
ATOM 1616 N N . LEU A 1 209 ? 20.301 -32.737 59.474 1.00 61.56 209 LEU A N 1
ATOM 1617 C CA . LEU A 1 209 ? 20.158 -32.359 58.074 1.00 61.56 209 LEU A CA 1
ATOM 1618 C C . LEU A 1 209 ? 21.548 -32.229 57.431 1.00 61.56 209 LEU A C 1
ATOM 1620 O O . LEU A 1 209 ? 22.248 -31.228 57.580 1.00 61.56 209 LEU A O 1
ATOM 1624 N N . ARG A 1 210 ? 21.959 -33.270 56.695 1.00 61.38 210 ARG A N 1
ATOM 1625 C CA . ARG A 1 210 ? 23.105 -33.218 55.777 1.00 61.38 210 ARG A CA 1
ATOM 1626 C C . ARG A 1 210 ? 22.793 -32.261 54.625 1.00 61.38 210 ARG A C 1
ATOM 1628 O O . ARG A 1 210 ? 22.030 -32.590 53.720 1.00 61.38 210 ARG A O 1
ATOM 1635 N N . LEU A 1 211 ? 23.456 -31.109 54.633 1.00 63.34 211 LEU A N 1
ATOM 1636 C CA . LEU A 1 211 ? 23.568 -30.190 53.502 1.00 63.34 211 LEU A CA 1
ATOM 1637 C C . LEU A 1 211 ? 24.180 -30.916 52.293 1.00 63.34 211 LEU A C 1
ATOM 1639 O O . LEU A 1 211 ? 25.385 -31.168 52.249 1.00 63.34 211 LEU A O 1
ATOM 1643 N N . ARG A 1 212 ? 23.361 -31.245 51.287 1.00 64.12 212 ARG A N 1
ATOM 1644 C CA . ARG A 1 212 ? 23.851 -31.720 49.988 1.00 64.12 212 ARG A CA 1
ATOM 1645 C C . ARG A 1 212 ? 23.918 -30.550 49.011 1.00 64.12 212 ARG A C 1
ATOM 1647 O O . ARG A 1 212 ? 22.986 -30.278 48.266 1.00 64.12 212 ARG A O 1
ATOM 1654 N N . SER A 1 213 ? 25.068 -29.884 49.032 1.00 67.88 213 SER A N 1
ATOM 1655 C CA . SER A 1 213 ? 25.559 -29.021 47.958 1.00 67.88 213 SER A CA 1
ATOM 1656 C C . SER A 1 213 ? 25.515 -29.766 46.618 1.00 67.88 213 SER A C 1
ATOM 1658 O O . SER A 1 213 ? 26.129 -30.827 46.472 1.00 67.88 213 SER A O 1
ATOM 1660 N N . LYS A 1 214 ? 24.809 -29.209 45.630 1.00 62.47 214 LYS A N 1
ATOM 1661 C CA . LYS A 1 214 ? 25.076 -29.492 44.218 1.00 62.47 214 LYS A CA 1
ATOM 1662 C C . LYS A 1 214 ? 25.279 -28.186 43.460 1.00 62.47 214 LYS A C 1
ATOM 1664 O O . LYS A 1 214 ? 24.380 -27.365 43.327 1.00 62.47 214 LYS A O 1
ATOM 1669 N N . ARG A 1 215 ? 26.527 -28.052 43.013 1.00 65.69 215 ARG A N 1
ATOM 1670 C CA . ARG A 1 215 ? 27.082 -27.083 42.072 1.00 65.69 215 ARG A CA 1
ATOM 1671 C C . ARG A 1 215 ? 26.572 -27.330 40.644 1.00 65.69 215 ARG A C 1
ATOM 1673 O O . ARG A 1 215 ? 26.365 -28.481 40.278 1.00 65.69 215 ARG A O 1
ATOM 1680 N N . SER A 1 216 ? 26.520 -26.229 39.888 1.00 62.50 216 SER A N 1
ATOM 1681 C CA . SER A 1 216 ? 26.913 -26.034 38.476 1.00 62.50 216 SER A CA 1
ATOM 1682 C C . SER A 1 216 ? 26.393 -26.958 37.368 1.00 62.50 216 SER A C 1
ATOM 1684 O O . SER A 1 216 ? 26.673 -28.150 37.373 1.00 62.50 216 SER A O 1
ATOM 1686 N N . ALA A 1 217 ? 25.847 -26.348 36.309 1.00 64.56 217 ALA A N 1
ATOM 1687 C CA . ALA A 1 217 ? 26.486 -26.217 34.981 1.00 64.56 217 ALA A CA 1
ATOM 1688 C C . ALA A 1 217 ? 25.595 -25.316 34.086 1.00 64.56 217 ALA A C 1
ATOM 1690 O O . ALA A 1 217 ? 24.380 -25.475 34.131 1.00 64.56 217 ALA A O 1
ATOM 1691 N N . VAL A 1 218 ? 26.132 -24.192 33.586 1.00 61.41 218 VAL A N 1
ATOM 1692 C CA . VAL A 1 218 ? 26.571 -23.933 32.186 1.00 61.41 218 VAL A CA 1
ATOM 1693 C C . VAL A 1 218 ? 25.400 -23.766 31.225 1.00 61.41 218 VAL A C 1
ATOM 1695 O O . VAL A 1 218 ? 24.718 -24.771 30.947 1.00 61.41 218 VAL A O 1
#

Sequence (218 aa):
MAWATDGERARALAYLLVAVVGAWMSFVIVTNLDNPDRPFFQPLTGYETWQIAAGAIGAIVGLALSGELLGQSGRYGWKRAIWGGVFVSFVGALVAGTLVLPLFGTMFGPFSLFVALVGRPLLAVVWIAHLAGAHWLLRRWRQERDSIFNPLPGKPRVRRTSDSPLRLKTPQDWLDDEDAALAALENARKLYTPEDEPVEDAAPRPVGLRLRSKRSAV

Organism: NCBI:txid2588711

Radius of gyration: 34.1 Å; Cα contacts (8 Å, |Δi|>4): 194; chains: 1; bounding box: 51×52×104 Å